Protein AF-A0A7T7I6L5-F1 (afdb_monomer_lite)

Foldseek 3Di:
DDPVVLVVLVVQLVVLVVQLVVLVVVCVPPVDPVSVVSNVVSVVSNVVSVVVSVVVVVVVVVVVVVVVVVVVVVVVCVVCVVVVVVVVVVVVVVVVVVVVVVVVVLVVVVVVLVVLLVVLQVQLVVQVVVVNEVVVVHQFGRYPQSWGWDDDPNDTAIRHRDDSVVLVLLLQLLVCCLVPVVDPSVPDDPDPDHPVSVVSSVVSNVVSVD

Sequence (210 aa):
MTEQEIAEAEAAAEEAEAKLDRAEQYQDTSGSKQAVNEFRAAHVDAHAARDYLRRLRSVWAREQAGQARREAAEAALAKKRGKTVARLTEGRDRAAEAVAVLDRAAAEALAAVAAYTTLVQSTAGELRAAGLRHDDGGVEGGATDGSVYLTDGGVTEVWRPASGPDMLGALVSAAVAAHDQRHPLAKRWRHSGGLAQQAGAEALLKAVAR

Organism: NCBI:txid2797636

Radius of gyration: 44.46 Å; chains: 1; bounding box: 84×38×118 Å

Secondary structure (DSSP, 8-state):
--HHHHHHHHHHHHHHHHHHHHHHHHHHHH--HHHHHHHHHHHHHHHHHHHHHHHHHHHHHHHHHHHHHHHHHHHHHHHHHHHHHHHHHHHHHHHHHHHHHHHHHHHHHHHHHHHHHHHHHHHHHHHHHTT-BGGGT-SSEE-TTS-EEEEETTEEEEE----HHHHHHHHHHHHHHHH-TTSGGGS-------HHHHHHHHHHHHHHT-

pLDDT: mean 81.51, std 12.77, range [43.06,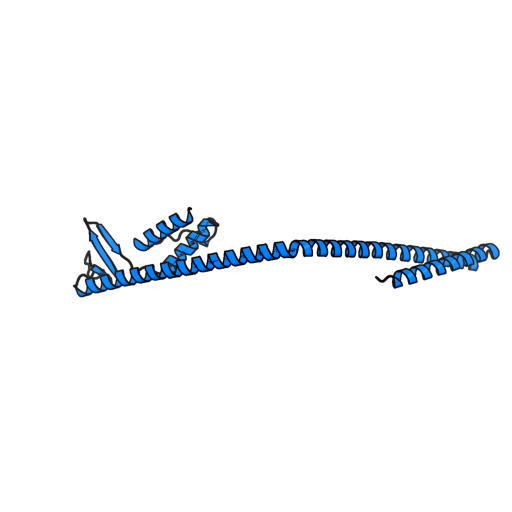 95.0]

Structure (mmCIF, N/CA/C/O backbone):
data_AF-A0A7T7I6L5-F1
#
_entry.id   AF-A0A7T7I6L5-F1
#
loop_
_atom_site.group_PDB
_atom_site.id
_atom_site.type_symbol
_atom_site.label_atom_id
_atom_site.label_alt_id
_atom_site.label_comp_id
_atom_site.label_asym_id
_atom_site.label_entity_id
_atom_site.label_seq_id
_atom_site.pdbx_PDB_ins_code
_atom_site.Cartn_x
_atom_site.Cartn_y
_atom_site.Cartn_z
_atom_site.occupancy
_atom_site.B_iso_or_equiv
_atom_site.auth_seq_id
_atom_site.auth_comp_id
_atom_site.auth_asym_id
_atom_site.auth_atom_id
_atom_site.pdbx_PDB_model_num
ATOM 1 N N . MET A 1 1 ? 16.050 8.225 -33.625 1.00 65.81 1 MET A N 1
ATOM 2 C CA . MET A 1 1 ? 16.778 8.236 -34.905 1.00 65.81 1 MET A CA 1
ATOM 3 C C . MET A 1 1 ? 15.992 7.402 -35.900 1.00 65.81 1 MET A C 1
ATOM 5 O O . MET A 1 1 ? 15.330 6.466 -35.461 1.00 65.81 1 MET A O 1
ATOM 9 N N . THR A 1 2 ? 15.962 7.754 -37.179 1.00 80.50 2 THR A N 1
ATOM 10 C CA . THR A 1 2 ? 15.162 7.037 -38.190 1.00 80.50 2 THR A CA 1
ATOM 11 C C . THR A 1 2 ? 16.059 6.225 -39.124 1.00 80.50 2 THR A C 1
ATOM 13 O O . THR A 1 2 ? 17.226 6.553 -39.322 1.00 80.50 2 THR A O 1
ATOM 16 N N . GLU A 1 3 ? 15.527 5.156 -39.723 1.00 85.12 3 GLU A N 1
ATOM 17 C CA . GLU A 1 3 ? 16.234 4.405 -40.779 1.00 85.12 3 GLU A CA 1
ATOM 18 C C . GLU A 1 3 ? 16.622 5.315 -41.954 1.00 85.12 3 GLU A C 1
ATOM 20 O O . GLU A 1 3 ? 17.662 5.123 -42.580 1.00 85.12 3 GLU A O 1
ATOM 25 N N . GLN A 1 4 ? 15.824 6.359 -42.183 1.00 88.25 4 GLN A N 1
ATOM 26 C CA . GLN A 1 4 ? 16.077 7.391 -43.175 1.00 88.25 4 GLN A CA 1
ATOM 27 C C . GLN A 1 4 ? 17.350 8.205 -42.871 1.00 88.25 4 GLN A C 1
ATOM 29 O O . GLN A 1 4 ? 18.149 8.417 -43.774 1.00 88.25 4 GLN A O 1
ATOM 34 N N . GLU A 1 5 ? 17.603 8.582 -41.612 1.00 88.44 5 GLU A N 1
ATOM 35 C CA . GLU A 1 5 ? 18.828 9.307 -41.216 1.00 88.44 5 GLU A CA 1
ATOM 36 C C . GLU A 1 5 ? 20.102 8.465 -41.427 1.00 88.44 5 GLU A C 1
ATOM 38 O O . GLU A 1 5 ? 21.167 9.001 -41.732 1.00 88.44 5 GLU A O 1
ATOM 43 N N . ILE A 1 6 ? 20.010 7.137 -41.282 1.00 90.12 6 ILE A N 1
ATOM 44 C CA . ILE A 1 6 ? 21.132 6.226 -41.556 1.00 90.12 6 ILE A CA 1
ATOM 45 C C . ILE A 1 6 ? 21.345 6.092 -43.062 1.00 90.12 6 ILE A C 1
ATOM 47 O O . ILE A 1 6 ? 22.484 6.188 -43.505 1.00 90.12 6 ILE A O 1
ATOM 51 N N . ALA A 1 7 ? 20.275 5.926 -43.842 1.00 90.88 7 ALA A N 1
ATOM 52 C CA . ALA A 1 7 ? 20.356 5.831 -45.298 1.00 90.88 7 ALA A CA 1
ATOM 53 C C . ALA A 1 7 ? 20.930 7.112 -45.934 1.00 90.88 7 ALA A C 1
ATOM 55 O O . ALA A 1 7 ? 21.771 7.043 -46.828 1.00 90.88 7 ALA A O 1
ATOM 56 N N . GLU A 1 8 ? 20.537 8.286 -45.435 1.00 91.81 8 GLU A N 1
ATOM 57 C CA . GLU A 1 8 ? 21.093 9.574 -45.868 1.00 91.81 8 GLU A CA 1
ATOM 58 C C . GLU A 1 8 ? 22.586 9.698 -45.508 1.00 91.81 8 GLU A C 1
ATOM 60 O O . GLU A 1 8 ? 23.386 10.163 -46.321 1.00 91.81 8 GLU A O 1
ATOM 65 N N . ALA A 1 9 ? 22.997 9.224 -44.326 1.00 90.81 9 ALA A N 1
ATOM 66 C CA . ALA A 1 9 ? 24.405 9.197 -43.925 1.00 90.81 9 ALA A CA 1
ATOM 67 C C . ALA A 1 9 ? 25.245 8.163 -44.702 1.00 90.81 9 ALA A C 1
ATOM 69 O O . ALA A 1 9 ? 26.437 8.387 -44.909 1.00 90.81 9 ALA A O 1
ATOM 70 N N . GLU A 1 10 ? 24.646 7.049 -45.132 1.00 93.50 10 GLU A N 1
ATOM 71 C CA . GLU A 1 10 ? 25.272 6.061 -46.023 1.00 93.50 10 GLU A CA 1
ATOM 72 C C . GLU A 1 10 ? 25.552 6.671 -47.393 1.00 93.50 10 GLU A C 1
ATOM 74 O O . GLU A 1 10 ? 26.699 6.655 -47.836 1.00 93.50 10 GLU A O 1
ATOM 79 N N . ALA A 1 11 ? 24.550 7.312 -47.999 1.00 93.94 11 ALA A N 1
ATOM 80 C CA . ALA A 1 11 ? 24.713 8.002 -49.275 1.00 93.94 11 ALA A CA 1
ATOM 81 C C . ALA A 1 11 ? 25.780 9.112 -49.203 1.00 93.94 11 ALA A C 1
ATOM 83 O O . ALA A 1 11 ? 26.611 9.237 -50.101 1.00 93.94 11 ALA A O 1
ATOM 84 N N . ALA A 1 12 ? 25.813 9.885 -48.112 1.00 91.69 12 ALA A N 1
ATOM 85 C CA . ALA A 1 12 ? 26.820 10.927 -47.910 1.00 91.69 12 ALA A CA 1
ATOM 86 C C . ALA A 1 12 ? 28.244 10.362 -47.732 1.00 91.69 12 ALA A C 1
ATOM 88 O O . ALA A 1 12 ? 29.212 10.962 -48.205 1.00 91.69 12 ALA A O 1
ATOM 89 N N . ALA A 1 13 ? 28.392 9.213 -47.063 1.00 93.06 13 ALA A N 1
ATOM 90 C CA . ALA A 1 13 ? 29.676 8.523 -46.953 1.00 93.06 13 ALA A CA 1
ATOM 91 C C . ALA A 1 13 ? 30.149 7.985 -48.311 1.00 93.06 13 ALA A C 1
ATOM 93 O O . ALA A 1 13 ? 31.310 8.190 -48.663 1.00 93.06 13 ALA A O 1
ATOM 94 N N . GLU A 1 14 ? 29.256 7.384 -49.099 1.00 94.12 14 GLU A N 1
ATOM 95 C CA . GLU A 1 14 ? 29.561 6.915 -50.458 1.00 94.12 14 GLU A CA 1
ATOM 96 C C . GLU A 1 14 ? 29.971 8.069 -51.388 1.00 94.12 14 GLU A C 1
ATOM 98 O O . GLU A 1 14 ? 30.951 7.959 -52.127 1.00 94.12 14 GLU A O 1
ATOM 103 N N . GLU A 1 15 ? 29.284 9.213 -51.317 1.00 94.38 15 GLU A N 1
ATOM 104 C CA . GLU A 1 15 ? 29.632 10.400 -52.105 1.00 94.38 15 GLU A CA 1
ATOM 105 C C . GLU A 1 15 ? 31.006 10.975 -51.714 1.00 94.38 15 GLU A C 1
ATOM 107 O O . GLU A 1 15 ? 31.801 11.351 -52.585 1.00 94.38 15 GLU A O 1
ATOM 112 N N . ALA A 1 16 ? 31.314 11.020 -50.413 1.00 92.31 16 ALA A N 1
ATOM 113 C CA . ALA A 1 16 ? 32.601 11.493 -49.911 1.00 92.31 16 ALA A CA 1
ATOM 114 C C . ALA A 1 16 ? 33.759 10.562 -50.312 1.00 92.31 16 ALA A C 1
ATOM 116 O O . ALA A 1 16 ? 34.832 11.047 -50.675 1.00 92.31 16 ALA A O 1
ATOM 117 N N . GLU A 1 17 ? 33.537 9.245 -50.319 1.00 93.12 17 GLU A N 1
ATOM 118 C CA . GLU A 1 17 ? 34.498 8.262 -50.835 1.00 93.12 17 GLU A CA 1
ATOM 119 C C . GLU A 1 17 ? 34.733 8.438 -52.338 1.00 93.12 17 GLU A C 1
ATOM 121 O O . GLU A 1 17 ? 35.872 8.593 -52.770 1.00 93.12 17 GLU A O 1
ATOM 126 N N . ALA A 1 18 ? 33.669 8.572 -53.133 1.00 94.06 18 ALA A N 1
ATOM 127 C CA . ALA A 1 18 ? 33.795 8.828 -54.568 1.00 94.06 18 ALA A CA 1
ATOM 128 C C . ALA A 1 18 ? 34.494 10.169 -54.885 1.00 94.06 18 ALA A C 1
ATOM 130 O O . ALA A 1 18 ? 35.058 10.362 -55.967 1.00 94.06 18 ALA A O 1
ATOM 131 N N . LYS A 1 19 ? 34.430 11.153 -53.979 1.00 93.06 19 LYS A N 1
ATOM 132 C CA . LYS A 1 19 ? 35.179 12.416 -54.083 1.00 93.06 19 LYS A CA 1
ATOM 133 C C . LYS A 1 19 ? 36.656 12.229 -53.722 1.00 93.06 19 LYS A C 1
ATOM 135 O O . LYS A 1 19 ? 37.499 12.828 -54.389 1.00 93.06 19 LYS A O 1
ATOM 140 N N . LEU A 1 20 ? 36.964 11.405 -52.720 1.00 94.19 20 LEU A N 1
ATOM 141 C CA . LEU A 1 20 ? 38.334 11.033 -52.366 1.00 94.19 20 LEU A CA 1
ATOM 142 C C . LEU A 1 20 ? 39.028 10.311 -53.525 1.00 94.19 20 LEU A C 1
ATOM 144 O O . LEU A 1 20 ? 40.099 10.754 -53.929 1.00 94.19 20 LEU A O 1
ATOM 148 N N . ASP A 1 21 ? 38.381 9.310 -54.123 1.00 94.44 21 ASP A N 1
ATOM 149 C CA . ASP A 1 21 ? 38.937 8.552 -55.253 1.00 94.44 21 ASP A CA 1
ATOM 150 C C . ASP A 1 21 ? 39.271 9.466 -56.446 1.00 94.44 21 ASP A C 1
ATOM 152 O O . ASP A 1 21 ? 40.321 9.351 -57.081 1.00 94.44 21 ASP A O 1
ATOM 156 N N . ARG A 1 22 ? 38.395 10.440 -56.738 1.00 94.31 22 ARG A N 1
ATOM 157 C CA . ARG A 1 22 ? 38.634 11.449 -57.786 1.00 94.31 22 ARG A CA 1
ATOM 158 C C . ARG A 1 22 ? 39.787 12.391 -57.437 1.00 94.31 22 ARG A C 1
ATOM 160 O O . ARG A 1 22 ? 40.563 12.755 -58.319 1.00 94.31 22 ARG A O 1
ATOM 167 N N . ALA A 1 23 ? 39.897 12.803 -56.175 1.00 91.62 23 ALA A N 1
ATOM 168 C CA . ALA A 1 23 ? 40.964 13.688 -55.721 1.00 91.62 23 ALA A CA 1
ATOM 169 C C . ALA A 1 23 ? 42.332 12.981 -55.694 1.00 91.62 23 ALA A C 1
ATOM 171 O O . ALA A 1 23 ? 43.339 13.609 -56.015 1.00 91.62 23 ALA A O 1
ATOM 172 N N . GLU A 1 24 ? 42.366 11.683 -55.379 1.00 93.00 24 GLU A N 1
ATOM 173 C CA . GLU A 1 24 ? 43.566 10.838 -55.444 1.00 93.00 24 GLU A CA 1
ATOM 174 C C . GLU A 1 24 ? 44.088 10.747 -56.883 1.00 93.00 24 GLU A C 1
ATOM 176 O O . GLU A 1 24 ? 45.231 11.112 -57.157 1.00 93.00 24 GLU A O 1
ATOM 181 N N . GLN A 1 25 ? 43.208 10.420 -57.836 1.00 92.94 25 GLN A N 1
ATOM 182 C CA . GLN A 1 25 ? 43.548 10.397 -59.265 1.00 92.94 25 GLN A CA 1
ATOM 183 C C . GLN A 1 25 ? 44.056 11.757 -59.773 1.00 92.94 25 GLN A C 1
ATOM 185 O O . GLN A 1 25 ? 44.978 11.827 -60.592 1.00 92.94 25 GLN A O 1
ATOM 190 N N . TYR A 1 26 ? 43.471 12.861 -59.300 1.00 91.00 26 TYR A N 1
ATOM 191 C CA . TYR A 1 26 ? 43.910 14.202 -59.685 1.00 91.00 26 TYR A CA 1
ATOM 192 C C . TYR A 1 26 ? 45.273 14.566 -59.083 1.00 91.00 26 TYR A C 1
ATOM 194 O O . TYR A 1 26 ? 46.110 15.164 -59.764 1.00 91.00 26 TYR A O 1
ATOM 202 N N . GLN A 1 27 ? 45.534 14.175 -57.834 1.00 92.38 27 GLN A N 1
ATOM 203 C CA . GLN A 1 27 ? 46.846 14.342 -57.215 1.00 92.38 27 GLN A CA 1
ATOM 204 C C . GLN A 1 27 ? 47.925 13.569 -57.979 1.00 92.38 27 GLN A C 1
ATOM 206 O O . GLN A 1 27 ? 48.964 14.157 -58.295 1.00 92.38 27 GLN A O 1
ATOM 211 N N . ASP A 1 28 ? 47.665 12.304 -58.306 1.00 89.94 28 ASP A N 1
ATOM 212 C CA . ASP A 1 28 ? 48.617 11.422 -58.987 1.00 89.94 28 ASP A CA 1
ATOM 213 C C . ASP A 1 28 ? 48.964 11.902 -60.402 1.00 89.94 28 ASP A C 1
ATOM 215 O O . ASP A 1 28 ? 50.090 11.727 -60.869 1.00 89.94 28 ASP A O 1
ATOM 219 N N . THR A 1 29 ? 48.015 12.551 -61.083 1.00 91.00 29 THR A N 1
ATOM 220 C CA . THR A 1 29 ? 48.201 13.054 -62.453 1.00 91.00 29 THR A CA 1
ATOM 221 C C . THR A 1 29 ? 48.758 14.479 -62.519 1.00 91.00 29 THR A C 1
ATOM 223 O O . THR A 1 29 ? 49.565 14.775 -63.400 1.00 91.00 29 THR A O 1
ATOM 226 N N . SER A 1 30 ? 48.348 15.380 -61.618 1.00 88.19 30 SER A N 1
ATOM 227 C CA . SER A 1 30 ? 48.731 16.802 -61.656 1.00 88.19 30 SER A CA 1
ATOM 228 C C . SER A 1 30 ? 49.984 17.124 -60.837 1.00 88.19 30 SER A C 1
ATOM 230 O O . SER A 1 30 ? 50.745 18.018 -61.213 1.00 88.19 30 SER A O 1
ATOM 232 N N . GLY A 1 31 ? 50.179 16.476 -59.680 1.00 78.94 31 GLY A N 1
ATOM 233 C CA . GLY A 1 31 ? 51.265 16.783 -58.736 1.00 78.94 31 GLY A CA 1
ATOM 234 C C . GLY A 1 31 ? 51.276 18.222 -58.186 1.00 78.94 31 GLY A C 1
ATOM 235 O O . GLY A 1 31 ? 52.239 18.635 -57.536 1.00 78.94 31 GLY A O 1
ATOM 236 N N . SER A 1 32 ? 50.236 19.021 -58.451 1.00 90.81 32 SER A N 1
ATOM 237 C CA . SER A 1 32 ? 50.183 20.433 -58.072 1.00 90.81 32 SER A CA 1
ATOM 238 C C . SER A 1 32 ? 49.862 20.624 -56.585 1.00 90.81 32 SER A C 1
ATOM 240 O O . SER A 1 32 ? 49.199 19.803 -55.950 1.00 90.81 32 SER A O 1
ATOM 242 N N . LYS A 1 33 ? 50.275 21.767 -56.015 1.00 90.69 33 LYS A N 1
ATOM 243 C CA . LYS A 1 33 ? 49.907 22.141 -54.633 1.00 90.69 33 LYS A CA 1
ATOM 244 C C . LYS A 1 33 ? 48.390 22.174 -54.423 1.00 90.69 33 LYS A C 1
ATOM 246 O O . LYS A 1 33 ? 47.926 21.880 -53.327 1.00 90.69 33 LYS A O 1
ATOM 251 N N . GLN A 1 34 ? 47.635 22.536 -55.460 1.00 90.88 34 GLN A N 1
ATOM 252 C CA . GLN A 1 34 ? 46.179 22.539 -55.419 1.00 90.88 34 GLN A CA 1
ATOM 253 C C . GLN A 1 34 ? 45.624 21.111 -55.327 1.00 90.88 34 GLN A C 1
ATOM 255 O O . GLN A 1 34 ? 44.828 20.847 -54.432 1.00 90.88 34 GLN A O 1
ATOM 260 N N . ALA A 1 35 ? 46.109 20.184 -56.158 1.00 88.50 35 ALA A N 1
ATOM 261 C CA . ALA A 1 35 ? 45.662 18.791 -56.135 1.00 88.50 35 ALA A CA 1
ATOM 262 C C . ALA A 1 35 ? 45.956 18.099 -54.787 1.00 88.50 35 ALA A C 1
ATOM 264 O O . ALA A 1 35 ? 45.098 17.415 -54.238 1.00 88.50 35 ALA A O 1
ATOM 265 N N . VAL A 1 36 ? 47.120 18.367 -54.179 1.00 90.94 36 VAL A N 1
ATOM 266 C CA . VAL A 1 36 ? 47.455 17.868 -52.827 1.00 90.94 36 VAL A CA 1
ATOM 267 C C . VAL A 1 36 ? 46.511 18.425 -51.753 1.00 90.94 36 VAL A C 1
ATOM 269 O O . VAL A 1 36 ? 46.149 17.718 -50.811 1.00 90.94 36 VAL A O 1
ATOM 272 N N . ASN A 1 37 ? 46.111 19.696 -51.857 1.00 91.75 37 ASN A N 1
ATOM 273 C CA . ASN A 1 37 ? 45.174 20.298 -50.907 1.00 91.75 37 ASN A CA 1
ATOM 274 C C . ASN A 1 37 ? 43.755 19.732 -51.069 1.00 91.75 37 ASN A C 1
ATOM 276 O O . ASN A 1 37 ? 43.091 19.479 -50.064 1.00 91.75 37 ASN A O 1
ATOM 280 N N . GLU A 1 38 ? 43.312 19.499 -52.305 1.00 91.69 38 GLU A N 1
ATOM 281 C CA . GLU A 1 38 ? 42.012 18.888 -52.606 1.00 91.69 38 GLU A CA 1
ATOM 282 C C . GLU A 1 38 ? 41.937 17.436 -52.113 1.00 91.69 38 GLU A C 1
ATOM 284 O O . GLU A 1 38 ? 40.957 17.072 -51.463 1.00 91.69 38 GLU A O 1
ATOM 289 N N . PHE A 1 39 ? 42.995 16.641 -52.307 1.00 93.25 39 PHE A N 1
ATOM 290 C CA . PHE A 1 39 ? 43.086 15.289 -51.748 1.00 93.25 39 PHE A CA 1
ATOM 291 C C . PHE A 1 39 ? 43.026 15.287 -50.220 1.00 93.25 39 PHE A C 1
ATOM 293 O O . PHE A 1 39 ? 42.251 14.539 -49.630 1.00 93.25 39 PHE A O 1
ATOM 300 N N . ARG A 1 40 ? 43.788 16.165 -49.550 1.00 94.25 40 ARG A N 1
ATOM 301 C CA . ARG A 1 40 ? 43.755 16.268 -48.080 1.00 94.25 40 ARG A CA 1
ATOM 302 C C . ARG A 1 40 ? 42.364 16.613 -47.556 1.00 94.25 40 ARG A C 1
ATOM 304 O O . ARG A 1 40 ? 41.939 16.024 -46.566 1.00 94.25 40 ARG A O 1
ATOM 311 N N . ALA A 1 41 ? 41.668 17.544 -48.207 1.00 92.69 41 ALA A N 1
ATOM 312 C CA . ALA A 1 41 ? 40.305 17.910 -47.837 1.00 92.69 41 ALA A CA 1
ATOM 313 C C . ALA A 1 41 ? 39.335 16.734 -48.042 1.00 92.69 41 ALA A C 1
ATOM 315 O O . ALA A 1 41 ? 38.635 16.359 -47.106 1.00 92.69 41 ALA A O 1
ATOM 316 N N . ALA A 1 42 ? 39.364 16.090 -49.214 1.00 92.75 42 ALA A N 1
ATOM 317 C CA . ALA A 1 42 ? 38.509 14.941 -49.509 1.00 92.75 42 ALA A CA 1
ATOM 318 C C . ALA A 1 42 ? 38.777 13.750 -48.572 1.00 92.75 42 ALA A C 1
ATOM 320 O O . ALA A 1 42 ? 37.847 13.057 -48.167 1.00 92.75 42 ALA A O 1
ATOM 321 N N . HIS A 1 43 ? 40.031 13.546 -48.167 1.00 93.69 43 HIS A N 1
ATOM 322 C CA . HIS A 1 43 ? 40.404 12.496 -47.225 1.00 93.69 43 HIS A CA 1
ATOM 323 C C . HIS A 1 43 ? 39.818 12.764 -45.832 1.00 93.69 43 HIS A C 1
ATOM 325 O O . HIS A 1 43 ? 39.259 11.862 -45.212 1.00 93.69 43 HIS A O 1
ATOM 331 N N . VAL A 1 44 ? 39.899 14.006 -45.339 1.00 95.00 44 VAL A N 1
ATOM 332 C CA . VAL A 1 44 ? 39.268 14.396 -44.065 1.00 95.00 44 VAL A CA 1
ATOM 333 C C . VAL A 1 44 ? 37.745 14.245 -44.136 1.00 95.00 44 VAL A C 1
ATOM 335 O O . VAL A 1 44 ? 37.164 13.667 -43.216 1.00 95.00 44 VAL A O 1
ATOM 338 N N . ASP A 1 45 ? 37.119 14.692 -45.227 1.00 92.12 45 ASP A N 1
ATOM 339 C CA . ASP A 1 45 ? 35.668 14.595 -45.439 1.00 92.12 45 ASP A CA 1
ATOM 340 C C . ASP A 1 45 ? 35.191 13.127 -45.434 1.00 92.12 45 ASP A C 1
ATOM 342 O O . ASP A 1 45 ? 34.237 12.786 -44.732 1.00 92.12 45 ASP A O 1
ATOM 346 N N . ALA A 1 46 ? 35.886 12.235 -46.150 1.00 93.12 46 ALA A N 1
ATOM 347 C CA . ALA A 1 46 ? 35.540 10.813 -46.226 1.00 93.12 46 ALA A CA 1
ATOM 348 C C . ALA A 1 46 ? 35.666 10.100 -44.868 1.00 93.12 46 ALA A C 1
ATOM 350 O O . ALA A 1 46 ? 34.778 9.338 -44.477 1.00 93.12 46 ALA A O 1
ATOM 351 N N . HIS A 1 47 ? 36.731 10.372 -44.102 1.00 93.94 47 HIS A N 1
ATOM 352 C CA . HIS A 1 47 ? 36.870 9.819 -42.746 1.00 93.94 47 HIS A CA 1
ATOM 353 C C . HIS A 1 47 ? 35.790 10.344 -41.801 1.00 93.94 47 HIS A C 1
ATOM 355 O O . HIS A 1 47 ? 35.212 9.562 -41.045 1.00 93.94 47 HIS A O 1
ATOM 361 N N . ALA A 1 48 ? 35.470 11.639 -41.869 1.00 91.88 48 ALA A N 1
ATOM 362 C CA . ALA A 1 48 ? 34.415 12.230 -41.054 1.00 91.88 48 ALA A CA 1
ATOM 363 C C . ALA A 1 48 ? 33.039 11.611 -41.360 1.00 91.88 48 ALA A C 1
ATOM 365 O O . ALA A 1 48 ? 32.298 11.286 -40.428 1.00 91.88 48 ALA A O 1
ATOM 366 N N . ALA A 1 49 ? 32.718 11.388 -42.639 1.00 91.50 49 ALA A N 1
ATOM 367 C CA . ALA A 1 49 ? 31.466 10.762 -43.058 1.00 91.50 49 ALA A CA 1
ATOM 368 C C . ALA A 1 49 ? 31.368 9.292 -42.602 1.00 91.50 49 ALA A C 1
ATOM 370 O O . ALA A 1 49 ? 30.357 8.890 -42.020 1.00 91.50 49 ALA A O 1
ATOM 371 N N . ARG A 1 50 ? 32.448 8.509 -42.752 1.00 92.38 50 ARG A N 1
ATOM 372 C CA . ARG A 1 50 ? 32.534 7.122 -42.250 1.00 92.38 50 ARG A CA 1
ATOM 373 C C . ARG A 1 50 ? 32.349 7.037 -40.735 1.00 92.38 50 ARG A C 1
ATOM 375 O O . ARG A 1 50 ? 31.590 6.197 -40.242 1.00 92.38 50 ARG A O 1
ATOM 382 N N . ASP A 1 51 ? 33.018 7.908 -39.983 1.00 94.06 51 ASP A N 1
ATOM 383 C CA . ASP A 1 51 ? 32.911 7.942 -38.523 1.00 94.06 51 ASP A CA 1
ATOM 384 C C . ASP A 1 51 ? 31.511 8.351 -38.062 1.00 94.06 51 ASP A C 1
ATOM 386 O O . ASP A 1 51 ? 30.985 7.786 -37.095 1.00 94.06 51 ASP A O 1
ATOM 390 N N . TYR A 1 52 ? 30.887 9.305 -38.753 1.00 90.81 52 TYR A N 1
ATOM 391 C CA . TYR A 1 52 ? 29.516 9.718 -38.483 1.00 90.81 52 TYR A CA 1
ATOM 392 C C . TYR A 1 52 ? 28.529 8.566 -38.709 1.00 90.81 52 TYR A C 1
ATOM 394 O O . TYR A 1 52 ? 27.773 8.222 -37.795 1.00 90.81 52 TYR A O 1
ATOM 402 N N . LEU A 1 53 ? 28.618 7.880 -39.852 1.00 92.50 53 LEU A N 1
ATOM 403 C CA . LEU A 1 53 ? 27.805 6.701 -40.149 1.00 92.50 53 LEU A CA 1
ATOM 404 C C . LEU A 1 53 ? 28.004 5.586 -39.109 1.00 92.50 53 LEU A C 1
ATOM 406 O O . LEU A 1 53 ? 27.037 5.005 -38.605 1.00 92.50 53 LEU A O 1
ATOM 410 N N . ARG A 1 54 ? 29.256 5.305 -38.721 1.00 94.25 54 ARG A N 1
ATOM 411 C CA . ARG A 1 54 ? 29.566 4.309 -37.684 1.00 94.25 54 ARG A CA 1
ATOM 412 C C . ARG A 1 54 ? 28.918 4.671 -36.348 1.00 94.25 54 ARG A C 1
ATOM 414 O O . ARG A 1 54 ? 28.378 3.794 -35.667 1.00 94.25 54 ARG A O 1
ATOM 421 N N . ARG A 1 55 ? 28.955 5.951 -35.962 1.00 94.38 55 ARG A N 1
ATOM 422 C CA . ARG A 1 55 ? 28.299 6.438 -34.740 1.00 94.38 55 ARG A CA 1
ATOM 423 C C . ARG A 1 55 ? 26.788 6.257 -34.824 1.00 94.38 55 ARG A C 1
ATOM 425 O O . ARG A 1 55 ? 26.235 5.676 -33.890 1.00 94.38 55 ARG A O 1
ATOM 432 N N . LEU A 1 56 ? 26.147 6.654 -35.922 1.00 92.94 56 LEU A N 1
ATOM 433 C CA . LEU A 1 56 ? 24.702 6.486 -36.112 1.00 92.94 56 LEU A CA 1
ATOM 434 C C . LEU A 1 56 ? 24.286 5.015 -36.019 1.00 92.94 56 LEU A C 1
ATOM 436 O O . LEU A 1 56 ? 23.456 4.667 -35.181 1.00 92.94 56 LEU A O 1
ATOM 440 N N . ARG A 1 57 ? 24.951 4.114 -36.750 1.00 92.50 57 ARG A N 1
ATOM 441 C CA . ARG A 1 57 ? 24.681 2.666 -36.666 1.00 92.50 57 ARG A CA 1
ATOM 442 C C . ARG A 1 57 ? 24.842 2.125 -35.238 1.00 92.50 57 ARG A C 1
ATOM 444 O O . ARG A 1 57 ? 24.029 1.324 -34.781 1.00 92.50 57 ARG A O 1
ATOM 451 N N . SER A 1 58 ? 25.844 2.599 -34.491 1.00 92.06 58 SER A N 1
ATOM 452 C CA . SER A 1 58 ? 26.054 2.191 -33.091 1.00 92.06 58 SER A CA 1
ATOM 453 C C . SER A 1 58 ? 24.971 2.699 -32.131 1.00 92.06 58 SER A C 1
ATOM 455 O O . SER A 1 58 ? 24.650 2.038 -31.140 1.00 92.06 58 SER A O 1
ATOM 457 N N . VAL A 1 59 ? 24.417 3.888 -32.380 1.00 92.12 59 VAL A N 1
ATOM 458 C CA . VAL A 1 59 ? 23.285 4.423 -31.615 1.00 92.12 59 VAL A CA 1
ATOM 459 C C . VAL A 1 59 ? 22.033 3.620 -31.963 1.00 92.12 59 VAL A C 1
ATOM 461 O O . VAL A 1 59 ? 21.305 3.222 -31.059 1.00 92.12 59 VAL A O 1
ATOM 464 N N . TRP A 1 60 ? 21.847 3.269 -33.236 1.00 92.06 60 TRP A N 1
ATOM 465 C CA . TRP A 1 60 ? 20.644 2.600 -33.725 1.00 92.06 60 TRP A CA 1
ATOM 466 C C . TRP A 1 60 ? 20.544 1.194 -33.173 1.00 92.06 60 TRP A C 1
ATOM 468 O O . TRP A 1 60 ? 19.524 0.810 -32.615 1.00 92.06 60 TRP A O 1
ATOM 478 N N . ALA A 1 61 ? 21.654 0.458 -33.217 1.00 91.62 61 ALA A N 1
ATOM 479 C CA . ALA A 1 61 ? 21.744 -0.866 -32.625 1.00 91.62 61 ALA A CA 1
ATOM 480 C C . ALA A 1 61 ? 21.422 -0.848 -31.119 1.00 91.62 61 ALA A C 1
ATOM 482 O O . ALA A 1 61 ? 20.787 -1.771 -30.609 1.00 91.62 61 ALA A O 1
ATOM 483 N N . ARG A 1 62 ? 21.821 0.209 -30.393 1.00 91.12 62 ARG A N 1
ATOM 484 C CA . ARG A 1 62 ? 21.482 0.372 -28.970 1.00 91.12 62 ARG A CA 1
ATOM 485 C C . ARG A 1 62 ? 20.006 0.695 -28.759 1.00 91.12 62 ARG A C 1
ATOM 487 O O . ARG A 1 62 ? 19.413 0.144 -27.835 1.00 91.12 62 ARG A O 1
ATOM 494 N N . GLU A 1 63 ? 19.423 1.555 -29.591 1.00 90.75 63 GLU A N 1
ATOM 495 C CA . GLU A 1 63 ? 17.991 1.875 -29.549 1.00 90.75 63 GLU A CA 1
ATOM 496 C C . GLU A 1 63 ? 17.144 0.632 -29.842 1.00 90.75 63 GLU A C 1
ATOM 498 O O . GLU A 1 63 ? 16.273 0.300 -29.040 1.00 90.75 63 GLU A O 1
ATOM 503 N N . GLN A 1 64 ? 17.478 -0.119 -30.893 1.00 92.12 64 GLN A N 1
ATOM 504 C CA . GLN A 1 64 ? 16.819 -1.371 -31.274 1.00 92.12 64 GLN A CA 1
ATOM 505 C C . GLN A 1 64 ? 16.930 -2.441 -30.182 1.00 92.12 64 GLN A C 1
ATOM 507 O O . GLN A 1 64 ? 15.931 -3.023 -29.760 1.00 92.12 64 GLN A O 1
ATOM 512 N N . ALA A 1 65 ? 18.128 -2.649 -29.624 1.00 90.31 65 ALA A N 1
ATOM 513 C CA . ALA A 1 65 ? 18.304 -3.560 -28.494 1.00 90.31 65 ALA A CA 1
ATOM 514 C C . ALA A 1 65 ? 17.522 -3.100 -27.248 1.00 90.31 65 ALA A C 1
ATOM 516 O O . ALA A 1 65 ? 17.026 -3.926 -26.480 1.00 90.31 65 ALA A O 1
ATOM 517 N N . GLY A 1 66 ? 17.408 -1.787 -27.030 1.00 90.69 66 GLY A N 1
ATOM 518 C CA . GLY A 1 66 ? 16.602 -1.200 -25.963 1.00 90.69 66 GLY A CA 1
ATOM 519 C C . GLY A 1 66 ? 15.102 -1.424 -26.161 1.00 90.69 66 GLY A C 1
ATOM 520 O O . GLY A 1 66 ? 14.426 -1.821 -25.212 1.00 90.69 66 GLY A O 1
ATOM 521 N N . GLN A 1 67 ? 14.595 -1.217 -27.376 1.00 92.38 67 GLN A N 1
ATOM 522 C CA . GLN A 1 67 ? 13.200 -1.464 -27.748 1.00 92.38 67 GLN A CA 1
ATOM 523 C C . GLN A 1 67 ? 12.845 -2.944 -27.598 1.00 92.38 67 GLN A C 1
ATOM 525 O O . GLN A 1 67 ? 11.932 -3.262 -26.841 1.00 92.38 67 GLN A O 1
ATOM 530 N N . ALA A 1 68 ? 13.648 -3.851 -28.159 1.00 92.38 68 ALA A N 1
ATOM 531 C CA . ALA A 1 68 ? 13.433 -5.293 -28.026 1.00 92.38 68 ALA A CA 1
ATOM 532 C C . ALA A 1 68 ? 13.409 -5.754 -26.554 1.00 92.38 68 ALA A C 1
ATOM 534 O O . ALA A 1 68 ? 12.599 -6.595 -26.161 1.00 92.38 68 ALA A O 1
ATOM 535 N N . ARG A 1 69 ? 14.266 -5.179 -25.694 1.00 90.69 69 ARG A N 1
ATOM 536 C CA . ARG A 1 69 ? 14.234 -5.450 -24.244 1.00 90.69 69 ARG A CA 1
ATOM 537 C C . ARG A 1 69 ? 12.952 -4.945 -23.583 1.00 90.69 69 ARG A C 1
ATOM 539 O O . ARG A 1 69 ? 12.434 -5.634 -22.705 1.00 90.69 69 ARG A O 1
ATOM 546 N N . ARG A 1 70 ? 12.456 -3.763 -23.965 1.00 89.88 70 ARG A N 1
ATOM 547 C CA . ARG A 1 70 ? 11.195 -3.210 -23.440 1.00 89.88 70 ARG A CA 1
ATOM 548 C C . ARG A 1 70 ? 10.009 -4.063 -23.863 1.00 89.88 70 ARG A C 1
ATOM 550 O O . ARG A 1 70 ? 9.259 -4.484 -22.995 1.00 89.88 70 ARG A O 1
ATOM 557 N N . GLU A 1 71 ? 9.908 -4.411 -25.139 1.00 91.12 71 GLU A N 1
ATOM 558 C CA . GLU A 1 71 ? 8.852 -5.287 -25.658 1.00 91.12 71 GLU A CA 1
ATOM 559 C C . GLU A 1 71 ? 8.862 -6.659 -24.969 1.00 91.12 71 GLU A C 1
ATOM 561 O O . GLU A 1 71 ? 7.822 -7.155 -24.532 1.00 91.12 71 GLU A O 1
ATOM 566 N N . ALA A 1 72 ? 10.045 -7.254 -24.774 1.00 88.62 72 ALA A N 1
ATOM 567 C CA . ALA A 1 72 ? 10.177 -8.511 -24.041 1.00 88.62 72 ALA A CA 1
ATOM 568 C C . ALA A 1 72 ? 9.747 -8.377 -22.567 1.00 88.62 72 ALA A C 1
ATOM 570 O O . ALA A 1 72 ? 9.081 -9.268 -22.027 1.00 88.62 72 ALA A O 1
ATOM 571 N N . ALA A 1 73 ? 10.101 -7.268 -21.910 1.00 84.56 73 ALA A N 1
ATOM 572 C CA . ALA A 1 73 ? 9.694 -6.983 -20.537 1.00 84.56 73 ALA A CA 1
ATOM 573 C C . ALA A 1 73 ? 8.179 -6.752 -20.423 1.00 84.56 73 ALA A C 1
ATOM 575 O O . ALA A 1 73 ? 7.552 -7.291 -19.511 1.00 84.56 73 ALA A O 1
ATOM 576 N N . GLU A 1 74 ? 7.579 -6.017 -21.359 1.00 85.44 74 GLU A N 1
ATOM 577 C CA . GLU A 1 74 ? 6.137 -5.779 -21.436 1.00 85.44 74 GLU A CA 1
ATOM 578 C C . GLU A 1 74 ? 5.367 -7.076 -21.685 1.00 85.44 74 GLU A C 1
ATOM 580 O O . GLU A 1 74 ? 4.407 -7.362 -20.969 1.00 85.44 74 GLU A O 1
ATOM 585 N N . ALA A 1 75 ? 5.828 -7.928 -22.604 1.00 85.56 75 ALA A N 1
ATOM 586 C CA . ALA A 1 75 ? 5.235 -9.241 -22.844 1.00 85.56 75 ALA A CA 1
ATOM 587 C C . ALA A 1 75 ? 5.339 -10.160 -21.611 1.00 85.56 75 ALA A C 1
ATOM 589 O O . ALA A 1 75 ? 4.391 -10.876 -21.267 1.00 85.56 75 ALA A O 1
ATOM 590 N N . ALA A 1 76 ? 6.473 -10.134 -20.903 1.00 81.62 76 ALA A N 1
ATOM 591 C CA . ALA A 1 76 ? 6.655 -10.883 -19.661 1.00 81.62 76 ALA A CA 1
ATOM 592 C C . ALA A 1 76 ? 5.759 -10.355 -18.526 1.00 81.62 76 ALA A C 1
ATOM 594 O O . ALA A 1 76 ? 5.194 -11.147 -17.763 1.00 81.62 76 ALA A O 1
ATOM 595 N N . LEU A 1 77 ? 5.596 -9.032 -18.426 1.00 77.94 77 LEU A N 1
ATOM 596 C CA . LEU A 1 77 ? 4.689 -8.380 -17.483 1.00 77.94 77 LEU A CA 1
ATOM 597 C C . LEU A 1 77 ? 3.232 -8.692 -17.806 1.00 77.94 77 LEU A C 1
ATOM 599 O O . LEU A 1 77 ? 2.503 -9.068 -16.894 1.00 77.94 77 LEU A O 1
ATOM 603 N N . ALA A 1 78 ? 2.812 -8.625 -19.070 1.00 81.25 78 ALA A N 1
ATOM 604 C CA . ALA A 1 78 ? 1.453 -8.944 -19.500 1.00 81.25 78 ALA A CA 1
ATOM 605 C C . ALA A 1 78 ? 1.042 -10.362 -19.069 1.00 81.25 78 ALA A C 1
ATOM 607 O O . ALA A 1 78 ? -0.024 -10.544 -18.478 1.00 81.25 78 ALA A O 1
ATOM 608 N N . LYS A 1 79 ? 1.936 -11.350 -19.232 1.00 77.31 79 LYS A N 1
ATOM 609 C CA . LYS A 1 79 ? 1.721 -12.735 -18.767 1.00 77.31 79 LYS A CA 1
ATOM 610 C C . LYS A 1 79 ? 1.568 -12.851 -17.245 1.00 77.31 79 LYS A C 1
ATOM 612 O O . LYS A 1 79 ? 0.851 -13.724 -16.760 1.00 77.31 79 LYS A O 1
ATOM 617 N N . LYS A 1 80 ? 2.245 -11.995 -16.474 1.00 80.25 80 LYS A N 1
ATOM 618 C CA . LYS A 1 80 ? 2.204 -12.002 -14.999 1.00 80.25 80 LYS A CA 1
ATOM 619 C C . LYS A 1 80 ? 1.107 -11.102 -14.423 1.00 80.25 80 LYS A C 1
ATOM 621 O O . LYS A 1 80 ? 0.675 -11.332 -13.295 1.00 80.25 80 LYS A O 1
ATOM 626 N N . ARG A 1 81 ? 0.623 -10.121 -15.191 1.00 81.94 81 ARG A N 1
ATOM 627 C CA . ARG A 1 81 ? -0.290 -9.062 -14.742 1.00 81.94 81 ARG A CA 1
ATOM 628 C C . ARG A 1 81 ? -1.596 -9.619 -14.200 1.00 81.94 81 ARG A C 1
ATOM 630 O O . ARG A 1 81 ? -2.001 -9.201 -13.127 1.00 81.94 81 ARG A O 1
ATOM 637 N N . GLY A 1 82 ? -2.194 -10.607 -14.868 1.00 79.44 82 GLY A N 1
ATOM 638 C CA . GLY A 1 82 ? -3.430 -11.236 -14.389 1.00 79.44 82 GLY A CA 1
ATOM 639 C C . GLY A 1 82 ? -3.278 -11.849 -12.993 1.00 79.44 82 GLY A C 1
ATOM 640 O O . GLY A 1 82 ? -4.077 -11.570 -12.106 1.00 79.44 82 GLY A O 1
ATOM 641 N N . LYS A 1 83 ? -2.196 -12.606 -12.760 1.00 83.81 83 LYS A N 1
ATOM 642 C CA . LYS A 1 83 ? -1.914 -13.219 -11.450 1.00 83.81 83 LYS A CA 1
ATOM 643 C C . LYS A 1 83 ? -1.574 -12.177 -10.384 1.00 83.81 83 LYS A C 1
ATOM 645 O O . LYS A 1 83 ? -2.033 -12.299 -9.256 1.00 83.81 83 LYS A O 1
ATOM 650 N N . THR A 1 84 ? -0.779 -11.162 -10.721 1.00 84.69 84 THR A N 1
ATOM 651 C CA . THR A 1 84 ? -0.426 -10.095 -9.773 1.00 84.69 84 THR A CA 1
ATOM 652 C C . THR A 1 84 ? -1.645 -9.261 -9.389 1.00 84.69 84 THR A C 1
ATOM 654 O O . THR A 1 84 ? -1.853 -9.026 -8.205 1.00 84.69 84 THR A O 1
ATOM 657 N N . VAL A 1 85 ? -2.475 -8.862 -10.359 1.00 83.75 85 VAL A N 1
ATOM 658 C CA . VAL A 1 85 ? -3.719 -8.123 -10.100 1.00 83.75 85 VAL A CA 1
ATOM 659 C C . VAL A 1 85 ? -4.659 -8.961 -9.242 1.00 83.75 85 VAL A C 1
ATOM 661 O O . VAL A 1 85 ? -5.112 -8.464 -8.223 1.00 83.75 85 VAL A O 1
ATOM 664 N N . ALA A 1 86 ? -4.863 -10.243 -9.566 1.00 85.12 86 ALA A N 1
ATOM 665 C CA . ALA A 1 86 ? -5.695 -11.130 -8.753 1.00 85.12 86 ALA A CA 1
ATOM 666 C C . ALA A 1 86 ? -5.204 -11.227 -7.296 1.00 85.12 86 ALA A C 1
ATOM 668 O O . ALA A 1 86 ? -6.005 -11.089 -6.378 1.00 85.12 86 ALA A O 1
ATOM 669 N N . ARG A 1 87 ? -3.890 -11.379 -7.069 1.00 86.88 87 ARG A N 1
ATOM 670 C CA . ARG A 1 87 ? -3.309 -11.423 -5.711 1.00 86.88 87 ARG A CA 1
ATOM 671 C C . ARG A 1 87 ? -3.458 -10.101 -4.958 1.00 86.88 87 ARG A C 1
ATOM 673 O O . ARG A 1 87 ? -3.685 -10.115 -3.754 1.00 86.88 87 ARG A O 1
ATOM 680 N N . LEU A 1 88 ? -3.307 -8.969 -5.645 1.00 84.88 88 LEU A N 1
ATOM 681 C CA . LEU A 1 88 ? -3.504 -7.646 -5.046 1.00 84.88 88 LEU A CA 1
ATOM 682 C C . LEU A 1 88 ? -4.973 -7.405 -4.695 1.00 84.88 88 LEU A C 1
ATOM 684 O O . LEU A 1 88 ? -5.258 -6.891 -3.619 1.00 84.88 88 LEU A O 1
ATOM 688 N N . THR A 1 89 ? -5.895 -7.804 -5.572 1.00 86.31 89 THR A N 1
ATOM 689 C CA . THR A 1 89 ? -7.336 -7.735 -5.322 1.00 86.31 89 THR A CA 1
ATOM 690 C C . THR A 1 89 ? -7.728 -8.614 -4.140 1.00 86.31 89 THR A C 1
ATOM 692 O O . THR A 1 89 ? -8.342 -8.113 -3.210 1.00 86.31 89 THR A O 1
ATOM 695 N N . GLU A 1 90 ? -7.277 -9.868 -4.100 1.00 89.81 90 GLU A N 1
ATOM 696 C CA . GLU A 1 90 ? -7.521 -10.769 -2.969 1.00 89.81 90 GLU A CA 1
ATOM 697 C C . GLU A 1 90 ? -6.952 -10.212 -1.654 1.00 89.81 90 GLU A C 1
ATOM 699 O O . GLU A 1 90 ? -7.619 -10.237 -0.623 1.00 89.81 90 GLU A O 1
ATOM 704 N N . GLY A 1 91 ? -5.732 -9.665 -1.680 1.00 84.56 91 GLY A N 1
ATOM 705 C CA . GLY A 1 91 ? -5.131 -9.020 -0.511 1.00 84.56 91 GLY A CA 1
ATOM 706 C C . GLY A 1 91 ? -5.924 -7.800 -0.032 1.00 84.56 91 GLY A C 1
ATOM 707 O O . GLY A 1 91 ? -6.135 -7.645 1.169 1.00 84.56 91 GLY A O 1
ATOM 708 N N . ARG A 1 92 ? -6.396 -6.960 -0.961 1.00 87.44 92 ARG A N 1
ATOM 709 C CA . ARG A 1 92 ? -7.259 -5.807 -0.664 1.00 87.44 92 ARG A CA 1
ATOM 710 C C . ARG A 1 92 ? -8.584 -6.249 -0.049 1.00 87.44 92 ARG A C 1
ATOM 712 O O . ARG A 1 92 ? -9.001 -5.664 0.943 1.00 87.44 92 ARG A O 1
ATOM 719 N N . ASP A 1 93 ? -9.228 -7.256 -0.626 1.00 85.94 93 ASP A N 1
ATOM 720 C CA . ASP A 1 93 ? -10.549 -7.705 -0.190 1.00 85.94 93 ASP A CA 1
ATOM 721 C C . ASP A 1 93 ? -10.464 -8.344 1.209 1.00 85.94 93 ASP A C 1
ATOM 723 O O . ASP A 1 93 ? -11.236 -7.979 2.091 1.00 85.94 93 ASP A O 1
ATOM 727 N N . ARG A 1 94 ? -9.429 -9.156 1.482 1.00 81.81 94 ARG A N 1
ATOM 728 C CA . ARG A 1 94 ? -9.146 -9.663 2.840 1.00 81.81 94 ARG A CA 1
ATOM 729 C C . ARG A 1 94 ? -8.872 -8.549 3.850 1.00 81.81 94 ARG A C 1
ATOM 731 O O . ARG A 1 94 ? -9.302 -8.638 4.997 1.00 81.81 94 ARG A O 1
ATOM 738 N N . ALA A 1 95 ? -8.145 -7.504 3.450 1.00 71.44 95 ALA A N 1
ATOM 739 C CA . ALA A 1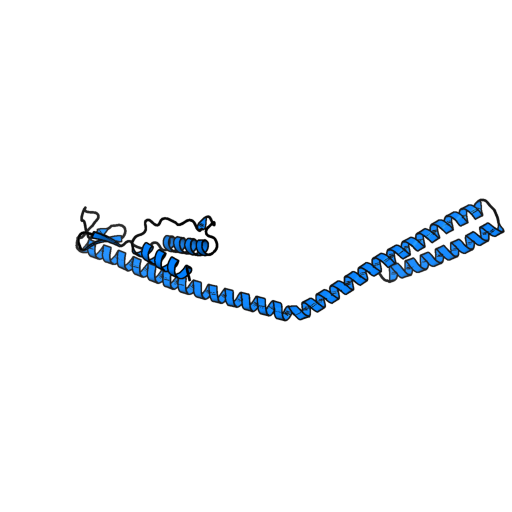 95 ? -7.904 -6.355 4.320 1.00 71.44 95 ALA A CA 1
ATOM 740 C C . ALA A 1 95 ? -9.211 -5.605 4.628 1.00 71.44 95 ALA A C 1
ATOM 742 O O . ALA A 1 95 ? -9.446 -5.235 5.776 1.00 71.44 95 ALA A O 1
ATOM 743 N N . ALA A 1 96 ? -10.081 -5.429 3.630 1.00 72.00 96 ALA A N 1
ATOM 744 C CA . ALA A 1 96 ? -11.389 -4.806 3.811 1.00 72.00 96 ALA A CA 1
ATOM 745 C C . ALA A 1 96 ? -12.299 -5.630 4.740 1.00 72.00 96 ALA A C 1
ATOM 747 O O . ALA A 1 96 ? -12.939 -5.064 5.623 1.00 72.00 96 ALA A O 1
ATOM 748 N N . GLU A 1 97 ? -12.313 -6.957 4.597 1.00 77.94 97 GLU A N 1
ATOM 749 C CA . GLU A 1 97 ? -13.043 -7.857 5.500 1.00 77.94 97 GLU A CA 1
ATOM 750 C C . GLU A 1 97 ? -12.537 -7.756 6.944 1.00 77.94 97 GLU A C 1
ATOM 752 O O . GLU A 1 97 ? -13.339 -7.641 7.871 1.00 77.94 97 GLU A O 1
ATOM 757 N N . ALA A 1 98 ? -11.216 -7.736 7.149 1.00 68.88 98 ALA A N 1
ATOM 758 C CA . ALA A 1 98 ? -10.628 -7.590 8.479 1.00 68.88 98 ALA A CA 1
ATOM 759 C C . ALA A 1 98 ? -11.010 -6.254 9.141 1.00 68.88 98 ALA A C 1
ATOM 761 O O . ALA A 1 98 ? -11.340 -6.230 10.327 1.00 68.88 98 ALA A O 1
ATOM 762 N N . VAL A 1 99 ? -11.023 -5.156 8.375 1.00 68.00 99 VAL A N 1
ATOM 763 C CA . VAL A 1 99 ? -11.485 -3.844 8.858 1.00 68.00 99 VAL A CA 1
ATOM 764 C C . VAL A 1 99 ? -12.968 -3.891 9.226 1.00 68.00 99 VAL A C 1
ATOM 766 O O . VAL A 1 99 ? -13.335 -3.445 10.307 1.00 68.00 99 VAL A O 1
ATOM 769 N N . ALA A 1 100 ? -13.817 -4.500 8.395 1.00 71.00 100 ALA A N 1
ATOM 770 C CA . ALA A 1 100 ? -15.246 -4.612 8.688 1.00 71.00 100 ALA A CA 1
ATOM 771 C C . ALA A 1 100 ? -15.535 -5.436 9.961 1.00 71.00 100 ALA A C 1
ATOM 773 O O . ALA A 1 100 ? -16.453 -5.115 10.719 1.00 71.00 100 ALA A O 1
ATOM 774 N N . VAL A 1 101 ? -14.751 -6.491 10.218 1.00 72.38 101 VAL A N 1
ATOM 775 C CA . VAL A 1 101 ? -14.824 -7.264 11.471 1.00 72.38 101 VAL A CA 1
ATOM 776 C C . VAL A 1 101 ? -14.405 -6.408 12.666 1.00 72.38 101 VAL A C 1
ATOM 778 O O . VAL A 1 101 ? -15.083 -6.431 13.695 1.00 72.38 101 VAL A O 1
ATOM 781 N N . LEU A 1 102 ? -13.327 -5.631 12.529 1.00 71.69 102 LEU A N 1
ATOM 782 C CA . LEU A 1 102 ? -12.851 -4.728 13.576 1.00 71.69 102 LEU A CA 1
ATOM 783 C C . LEU A 1 102 ? -13.888 -3.647 13.908 1.00 71.69 102 LEU A C 1
ATOM 785 O O . LEU A 1 102 ? -14.163 -3.425 15.083 1.00 71.69 102 LEU A O 1
ATOM 789 N N . ASP A 1 103 ? -14.507 -3.030 12.901 1.00 69.62 103 ASP A N 1
ATOM 790 C CA . ASP A 1 103 ? -15.543 -2.010 13.097 1.00 69.62 103 ASP A CA 1
ATOM 791 C C . ASP A 1 103 ? -16.743 -2.565 13.872 1.00 69.62 103 ASP A C 1
ATOM 793 O O . ASP A 1 103 ? -17.248 -1.922 14.795 1.00 69.62 103 ASP A O 1
ATOM 797 N N . ARG A 1 104 ? -17.177 -3.791 13.550 1.00 73.25 104 ARG A N 1
ATOM 798 C CA . ARG A 1 104 ? -18.263 -4.453 14.285 1.00 73.25 104 ARG A CA 1
ATOM 799 C C . ARG A 1 104 ? -17.871 -4.738 15.733 1.00 73.25 104 ARG A C 1
ATOM 801 O O . ARG A 1 104 ? -18.634 -4.409 16.637 1.00 73.25 104 ARG A O 1
ATOM 808 N N . ALA A 1 105 ? -16.683 -5.295 15.957 1.00 72.94 105 ALA A N 1
ATOM 809 C CA . ALA A 1 105 ? -16.187 -5.571 17.303 1.00 72.94 105 ALA A CA 1
ATOM 810 C C . ALA A 1 105 ? -16.026 -4.282 18.131 1.00 72.94 105 ALA A C 1
ATOM 812 O O . ALA A 1 105 ? -16.350 -4.258 19.318 1.00 72.94 105 ALA A O 1
ATOM 813 N N . ALA A 1 106 ? -15.579 -3.189 17.507 1.00 70.50 106 ALA A N 1
ATOM 814 C CA . ALA A 1 106 ? -15.480 -1.882 18.145 1.00 70.50 106 ALA A CA 1
ATOM 815 C C . ALA A 1 106 ? -16.863 -1.334 18.528 1.00 70.50 106 ALA A C 1
ATOM 817 O O . ALA A 1 106 ? -17.034 -0.833 19.639 1.00 70.50 106 ALA A O 1
ATOM 818 N N . ALA A 1 107 ? -17.862 -1.468 17.650 1.00 73.06 107 ALA A N 1
ATOM 819 C CA . ALA A 1 107 ? -19.235 -1.065 17.944 1.00 73.06 107 ALA A CA 1
ATOM 820 C C . ALA A 1 107 ? -19.836 -1.867 19.113 1.00 73.06 107 ALA A C 1
ATOM 822 O O . ALA A 1 107 ? -20.432 -1.280 20.017 1.00 73.06 107 ALA A O 1
ATOM 823 N N . GLU A 1 108 ? -19.636 -3.188 19.137 1.00 76.12 108 GLU A N 1
ATOM 824 C CA . GLU A 1 108 ? -20.074 -4.060 20.236 1.00 76.12 108 GLU A CA 1
ATOM 825 C C . GLU A 1 108 ? -19.394 -3.691 21.563 1.00 76.12 108 GLU A C 1
ATOM 827 O O . GLU A 1 108 ? -20.060 -3.575 22.595 1.00 76.12 108 GLU A O 1
ATOM 832 N N . ALA A 1 109 ? -18.084 -3.431 21.538 1.00 73.75 109 ALA A N 1
ATOM 833 C CA . ALA A 1 109 ? -17.342 -2.995 22.715 1.00 73.75 109 ALA A CA 1
ATOM 834 C C . ALA A 1 109 ? -17.853 -1.645 23.242 1.00 73.75 109 ALA A C 1
ATOM 836 O O . ALA A 1 109 ? -18.107 -1.509 24.438 1.00 73.75 109 ALA A O 1
ATOM 837 N N . LEU A 1 110 ? -18.064 -0.657 22.365 1.00 76.19 110 LEU A N 1
ATOM 838 C CA . LEU A 1 110 ? -18.606 0.649 22.753 1.00 76.19 110 LEU A CA 1
ATOM 839 C C . LEU A 1 110 ? -20.020 0.536 23.337 1.00 76.19 110 LEU A C 1
ATOM 841 O O . LEU A 1 110 ? -20.325 1.219 24.315 1.00 76.19 110 LEU A O 1
ATOM 845 N N . ALA A 1 111 ? -20.860 -0.347 22.794 1.00 80.88 111 ALA A N 1
ATOM 846 C CA . ALA A 1 111 ? -22.192 -0.606 23.331 1.00 80.88 111 ALA A CA 1
ATOM 847 C C . ALA A 1 111 ? -22.136 -1.217 24.742 1.00 80.88 111 ALA A C 1
ATOM 849 O O . ALA A 1 111 ? -22.861 -0.770 25.632 1.00 80.88 111 ALA A O 1
ATOM 850 N N . ALA A 1 112 ? -21.244 -2.184 24.979 1.00 81.44 112 ALA A N 1
ATOM 851 C CA . ALA A 1 112 ? -21.048 -2.779 26.301 1.00 81.44 112 ALA A CA 1
ATOM 852 C C . ALA A 1 112 ? -20.537 -1.753 27.330 1.00 81.44 112 ALA A C 1
ATOM 854 O O . ALA A 1 112 ? -21.016 -1.712 28.463 1.00 81.44 112 ALA A O 1
ATOM 855 N N . VAL A 1 113 ? -19.609 -0.883 26.920 1.00 81.06 113 VAL A N 1
ATOM 856 C CA . VAL A 1 113 ? -19.088 0.214 27.749 1.00 81.06 113 VAL A CA 1
ATOM 857 C C . VAL A 1 113 ? -20.187 1.210 28.102 1.00 81.06 113 VAL A C 1
ATOM 859 O O . VAL A 1 113 ? -20.312 1.593 29.264 1.00 81.06 113 VAL A O 1
ATOM 862 N N . ALA A 1 114 ? -21.012 1.599 27.127 1.00 81.50 114 ALA A N 1
ATOM 863 C CA . ALA A 1 114 ? -22.144 2.487 27.361 1.00 81.50 114 ALA A CA 1
ATOM 864 C C . ALA A 1 114 ? -23.156 1.864 28.335 1.00 81.50 114 ALA A C 1
ATOM 866 O O . ALA A 1 114 ? -23.561 2.527 29.287 1.00 81.50 114 ALA A O 1
ATOM 867 N N . ALA A 1 115 ? -23.501 0.584 28.153 1.00 86.56 115 ALA A N 1
ATOM 868 C CA . ALA A 1 115 ? -24.415 -0.135 29.039 1.00 86.56 115 ALA A CA 1
ATOM 869 C C . ALA A 1 115 ? -23.891 -0.206 30.483 1.00 86.56 115 ALA A C 1
ATOM 871 O O . ALA A 1 115 ? -24.637 0.068 31.422 1.00 86.56 115 ALA A O 1
ATOM 872 N N . TYR A 1 116 ? -22.601 -0.508 30.663 1.00 86.75 116 TYR A N 1
ATOM 873 C CA . TYR A 1 116 ? -21.953 -0.482 31.975 1.00 86.75 116 TYR A CA 1
ATOM 874 C C . TYR A 1 116 ? -21.991 0.919 32.601 1.00 86.75 116 TYR A C 1
ATOM 876 O O . TYR A 1 116 ? -22.382 1.066 33.756 1.00 86.75 116 TYR A O 1
ATOM 884 N N . THR A 1 117 ? -21.647 1.961 31.841 1.00 87.44 117 THR A N 1
ATOM 885 C CA . THR A 1 117 ? -21.701 3.346 32.325 1.00 87.44 117 THR A CA 1
ATOM 886 C C . THR A 1 117 ? -23.111 3.737 32.765 1.00 87.44 117 THR A C 1
ATOM 888 O O . THR A 1 117 ? -23.268 4.288 33.853 1.00 87.44 117 THR A O 1
ATOM 891 N N . THR A 1 118 ? -24.136 3.403 31.976 1.00 91.06 118 THR A N 1
ATOM 892 C CA . THR A 1 118 ? -25.537 3.639 32.347 1.00 91.06 118 THR A CA 1
ATOM 893 C C . THR A 1 118 ? -25.907 2.909 33.634 1.00 91.06 118 THR A C 1
ATOM 895 O O . THR A 1 118 ? -26.516 3.524 34.502 1.00 91.06 118 THR A O 1
ATOM 898 N N . LEU A 1 119 ? -25.504 1.644 33.786 1.00 93.00 119 LEU A N 1
ATOM 899 C CA . LEU A 1 119 ? -25.777 0.853 34.987 1.00 93.00 119 LEU A CA 1
ATOM 900 C C . LEU A 1 119 ? -25.139 1.464 36.241 1.00 93.00 119 LEU A C 1
ATOM 902 O O . LEU A 1 119 ? -25.796 1.590 37.272 1.00 93.00 119 LEU A O 1
ATOM 906 N N . VAL A 1 120 ? -23.865 1.856 36.170 1.00 91.75 120 VAL A N 1
ATOM 907 C CA . VAL A 1 120 ? -23.166 2.450 37.320 1.00 91.75 120 VAL A CA 1
ATOM 908 C C . VAL A 1 120 ? -23.804 3.786 37.699 1.00 91.75 120 VAL A C 1
ATOM 910 O O . VAL A 1 120 ? -24.100 4.013 38.870 1.00 91.75 120 VAL A O 1
ATOM 913 N N . GLN A 1 121 ? -24.104 4.636 36.715 1.00 92.06 121 GLN A N 1
ATOM 914 C CA . GLN A 1 121 ? -24.735 5.933 36.957 1.00 92.06 121 GLN A CA 1
ATOM 915 C C . GLN A 1 121 ? -26.167 5.805 37.491 1.00 92.06 121 GLN A C 1
ATOM 917 O O . GLN A 1 121 ? -26.543 6.557 38.392 1.00 92.06 121 GLN A O 1
ATOM 922 N N . SER A 1 122 ? -26.964 4.862 36.974 1.00 94.62 122 SER A N 1
ATOM 923 C CA . SER A 1 122 ? -28.322 4.625 37.478 1.00 94.62 122 SER A CA 1
ATOM 924 C C . SER A 1 122 ? -28.282 4.123 38.917 1.00 94.62 122 SER A C 1
ATOM 926 O O . SER A 1 122 ? -28.982 4.666 39.767 1.00 94.62 122 SER A O 1
ATOM 928 N N . THR A 1 123 ? -27.384 3.180 39.214 1.00 94.44 123 THR A N 1
ATOM 929 C CA . THR A 1 123 ? -27.174 2.650 40.568 1.00 94.44 123 THR A CA 1
ATOM 930 C C . THR A 1 123 ? -26.723 3.754 41.531 1.00 94.44 123 THR A C 1
ATOM 932 O O . THR A 1 123 ? -27.255 3.871 42.634 1.00 94.44 123 THR A O 1
ATOM 935 N N . ALA A 1 124 ? -25.799 4.630 41.117 1.00 93.19 124 ALA A N 1
ATOM 936 C CA . ALA A 1 124 ? -25.400 5.789 41.917 1.00 93.19 124 ALA A CA 1
ATOM 937 C C . ALA A 1 124 ? -26.588 6.729 42.189 1.00 93.19 124 ALA A C 1
ATOM 939 O O . ALA A 1 124 ? -26.755 7.210 43.311 1.00 93.19 124 ALA A O 1
ATOM 940 N N . GLY A 1 125 ? -27.436 6.971 41.185 1.00 92.38 125 GLY A N 1
ATOM 941 C CA . GLY A 1 125 ? -28.662 7.757 41.325 1.00 92.38 125 GLY A CA 1
ATOM 942 C C . GLY A 1 125 ? -29.655 7.148 42.319 1.00 92.38 125 GLY A C 1
ATOM 943 O O . GLY A 1 125 ? -30.174 7.863 43.176 1.00 92.38 125 GLY A O 1
ATOM 944 N N . GLU A 1 126 ? -29.874 5.834 42.248 1.00 94.69 126 GLU A N 1
ATOM 945 C CA . GLU A 1 126 ? -30.742 5.082 43.163 1.00 94.69 126 GLU A CA 1
ATOM 946 C C . GLU A 1 126 ? -30.240 5.150 44.611 1.00 94.69 126 GLU A C 1
ATOM 948 O O . GLU A 1 126 ? -31.008 5.488 45.514 1.00 94.69 126 GLU A O 1
ATOM 953 N N . LEU A 1 127 ? -28.938 4.935 44.836 1.00 93.31 127 LEU A N 1
ATOM 954 C CA . LEU A 1 127 ? -28.322 5.055 46.162 1.00 93.31 127 LEU A CA 1
ATOM 955 C C . LEU A 1 127 ? -28.490 6.469 46.733 1.00 93.31 127 LEU A C 1
ATOM 957 O O . LEU A 1 127 ? -28.914 6.639 47.878 1.00 93.31 127 LEU A O 1
ATOM 961 N N . ARG A 1 128 ? -28.247 7.504 45.919 1.00 93.19 128 ARG A N 1
ATOM 962 C CA . ARG A 1 128 ? -28.430 8.903 46.338 1.00 93.19 128 ARG A CA 1
ATOM 963 C C . ARG A 1 128 ? -29.886 9.245 46.644 1.00 93.19 128 ARG A C 1
ATOM 965 O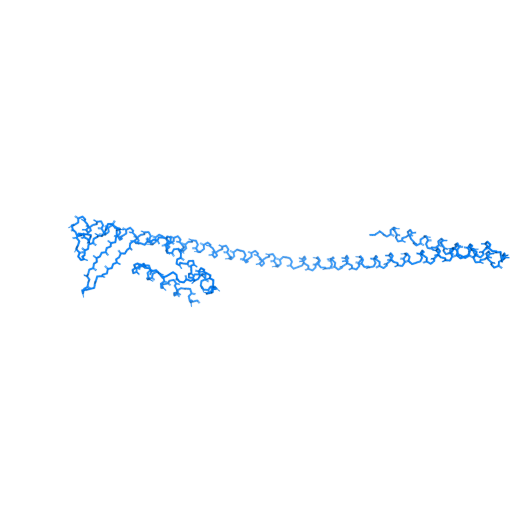 O . ARG A 1 128 ? -30.127 10.052 47.545 1.00 93.19 128 ARG A O 1
ATOM 972 N N . ALA A 1 129 ? -30.835 8.677 45.898 1.00 92.62 129 ALA A N 1
ATOM 973 C CA . ALA A 1 129 ? -32.269 8.846 46.129 1.00 92.62 129 ALA A CA 1
ATOM 974 C C . ALA A 1 129 ? -32.722 8.160 47.429 1.00 92.62 129 ALA A C 1
ATOM 976 O O . ALA A 1 129 ? -33.579 8.693 48.129 1.00 92.62 129 ALA A O 1
ATOM 977 N N . ALA A 1 130 ? -32.086 7.043 47.793 1.00 90.94 130 ALA A N 1
ATOM 978 C CA . ALA A 1 130 ? -32.266 6.366 49.077 1.00 90.94 130 ALA A CA 1
ATOM 979 C C . ALA A 1 130 ? -31.556 7.064 50.259 1.00 90.94 130 ALA A C 1
ATOM 981 O O . ALA A 1 130 ? -31.686 6.623 51.399 1.00 90.94 130 ALA A O 1
ATOM 982 N N . GLY A 1 131 ? -30.815 8.150 50.012 1.00 90.38 131 GLY A N 1
ATOM 983 C CA . GLY A 1 131 ? -30.078 8.901 51.035 1.00 90.38 131 GLY A CA 1
ATOM 984 C C . GLY A 1 131 ? -28.660 8.388 51.314 1.00 90.38 131 GLY A C 1
ATOM 985 O O . GLY A 1 131 ? -27.976 8.952 52.162 1.00 90.38 131 GLY A O 1
ATOM 986 N N . LEU A 1 132 ? -28.190 7.371 50.586 1.00 90.94 132 LEU A N 1
ATOM 987 C CA . LEU A 1 132 ? -26.830 6.8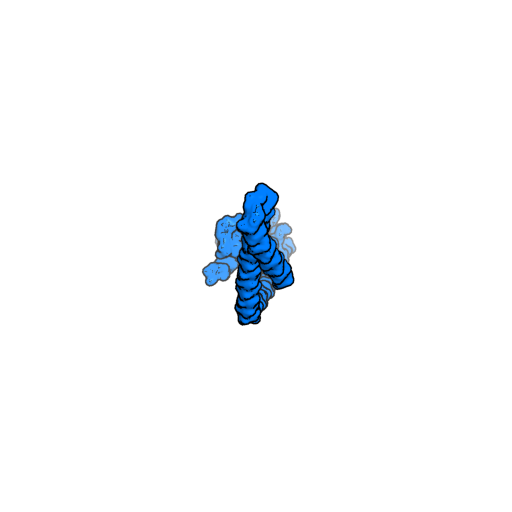37 50.685 1.00 90.94 132 LEU A CA 1
ATOM 988 C C . LEU A 1 132 ? -25.900 7.624 49.756 1.00 90.94 132 LEU A C 1
ATOM 990 O O . LEU A 1 132 ? -25.768 7.331 48.562 1.00 90.94 132 LEU A O 1
ATOM 994 N N . ARG A 1 133 ? -25.288 8.675 50.304 1.00 90.50 133 ARG A N 1
ATOM 995 C CA . ARG A 1 133 ? -24.432 9.615 49.573 1.00 90.50 133 ARG A CA 1
ATOM 996 C C . ARG A 1 133 ? -23.003 9.524 50.084 1.00 90.50 133 ARG A C 1
ATOM 998 O O . ARG A 1 133 ? -22.727 9.889 51.224 1.00 90.50 133 ARG A O 1
ATOM 1005 N N . HIS A 1 134 ? -22.093 9.090 49.216 1.00 88.50 134 HIS A N 1
ATOM 1006 C CA . HIS A 1 134 ? -20.673 9.016 49.564 1.00 88.50 134 HIS A CA 1
ATOM 1007 C C . HIS A 1 134 ? -20.092 10.412 49.854 1.00 88.50 134 HIS A C 1
ATOM 1009 O O . HIS A 1 134 ? -19.341 10.603 50.807 1.00 88.50 134 HIS A O 1
ATOM 1015 N N . ASP A 1 135 ? -20.523 11.416 49.084 1.00 85.81 135 ASP A N 1
ATOM 1016 C CA . ASP A 1 135 ? -20.025 12.795 49.188 1.00 85.81 135 ASP A CA 1
ATOM 1017 C C . ASP A 1 135 ? -20.351 13.479 50.529 1.00 85.81 135 ASP A C 1
ATOM 1019 O O . ASP A 1 135 ? -19.687 14.445 50.899 1.00 85.81 135 ASP A O 1
ATOM 1023 N N . ASP A 1 136 ? -21.325 12.961 51.286 1.00 87.81 136 ASP A N 1
ATOM 1024 C CA . ASP A 1 136 ? -21.705 13.477 52.609 1.00 87.81 136 ASP A CA 1
ATOM 1025 C C . ASP A 1 13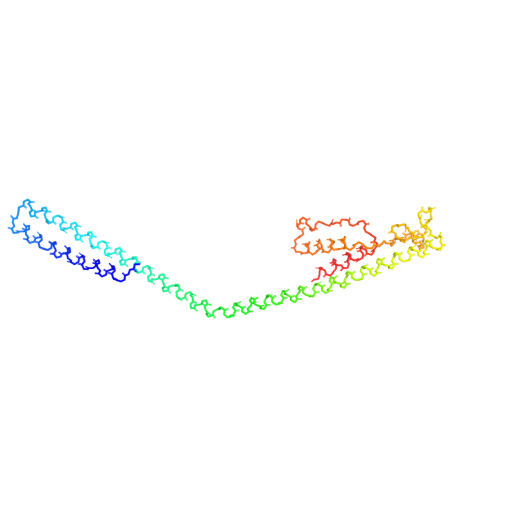6 ? -20.823 12.887 53.739 1.00 87.81 136 ASP A C 1
ATOM 1027 O O . ASP A 1 136 ? -21.134 13.016 54.924 1.00 87.81 136 ASP A O 1
ATOM 1031 N N . GLY A 1 137 ? -19.713 12.226 53.383 1.00 76.00 137 GLY A N 1
ATOM 1032 C CA . GLY A 1 137 ? -18.795 11.561 54.314 1.00 76.00 137 GLY A CA 1
ATOM 1033 C C . GLY A 1 137 ? -19.178 10.115 54.644 1.00 76.00 137 GLY A C 1
ATOM 1034 O O . GLY A 1 137 ? -18.575 9.509 55.531 1.00 76.00 137 GLY A O 1
ATOM 1035 N N . GLY A 1 138 ? -20.171 9.557 53.944 1.00 76.62 138 GLY A N 1
ATOM 1036 C CA . GLY A 1 138 ? -20.562 8.153 54.057 1.00 76.62 138 GLY A CA 1
ATOM 1037 C C . GLY A 1 138 ? -19.531 7.217 53.422 1.00 76.62 138 GLY A C 1
ATOM 1038 O O . GLY A 1 138 ? -18.981 7.510 52.366 1.00 76.62 138 GLY A O 1
ATOM 1039 N N . VAL A 1 139 ? -19.275 6.062 54.044 1.00 80.06 139 VAL A N 1
ATOM 1040 C CA . VAL A 1 139 ? -18.343 5.045 53.504 1.00 80.06 139 VAL A CA 1
ATOM 1041 C C . VAL A 1 139 ? -18.905 4.380 52.241 1.00 80.06 139 VAL A C 1
ATOM 1043 O O . VAL A 1 139 ? -18.149 4.041 51.334 1.00 80.06 139 VAL A O 1
ATOM 1046 N N . GLU A 1 140 ? -20.229 4.267 52.156 1.00 86.94 140 GLU A N 1
ATOM 1047 C CA . GLU A 1 140 ? -20.956 3.678 51.033 1.00 86.94 140 GLU A CA 1
ATOM 1048 C C . GLU A 1 140 ? -21.945 4.676 50.433 1.00 86.94 140 GLU A C 1
ATOM 1050 O O . GLU A 1 140 ? -22.463 5.562 51.120 1.00 86.94 140 GLU A O 1
ATOM 1055 N N . GLY A 1 141 ? -22.240 4.503 49.148 1.00 90.25 141 GLY A N 1
ATOM 1056 C CA . GLY A 1 141 ? -23.263 5.274 48.457 1.00 90.25 141 GLY A CA 1
ATOM 1057 C C . GLY A 1 141 ? -22.869 5.699 47.050 1.00 90.25 141 GLY A C 1
ATOM 1058 O O . GLY A 1 141 ? -21.794 5.383 46.537 1.00 90.25 141 GLY A O 1
ATOM 1059 N N . GLY A 1 142 ? -23.777 6.439 46.420 1.00 92.06 142 GLY A N 1
ATOM 1060 C CA . GLY A 1 142 ? -23.527 7.061 45.125 1.00 92.06 142 GLY A CA 1
ATOM 1061 C C . GLY A 1 142 ? -22.806 8.400 45.284 1.00 92.06 142 GLY A C 1
ATOM 1062 O O . GLY A 1 142 ? -23.202 9.227 46.112 1.00 92.06 142 GLY A O 1
ATOM 1063 N N . ALA A 1 143 ? -21.778 8.627 44.472 1.00 91.50 143 ALA A N 1
ATOM 1064 C CA . ALA A 1 143 ? -21.059 9.894 44.367 1.00 91.50 143 A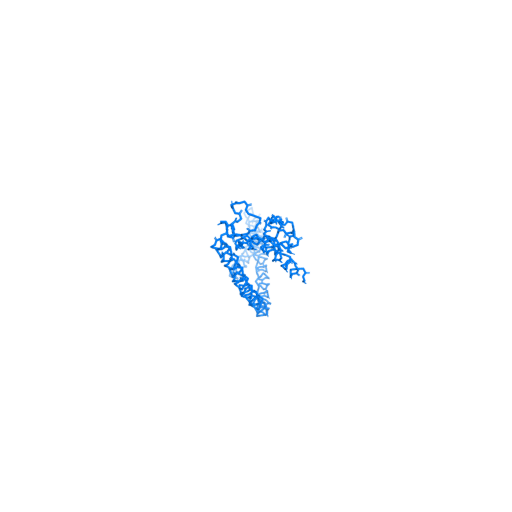LA A CA 1
ATOM 1065 C C . ALA A 1 143 ? -21.625 10.778 43.238 1.00 91.50 143 ALA A C 1
ATOM 1067 O O . ALA A 1 143 ? -22.412 10.336 42.397 1.00 91.50 143 ALA A O 1
ATOM 1068 N N . THR A 1 144 ? -21.286 12.069 43.243 1.00 88.31 144 THR A N 1
ATOM 1069 C CA . THR A 1 144 ? -21.825 13.068 42.291 1.00 88.31 144 THR A CA 1
ATOM 1070 C C . THR A 1 144 ? -21.265 12.905 40.881 1.00 88.31 144 THR A C 1
ATOM 1072 O O . THR A 1 144 ? -21.924 13.268 39.911 1.00 88.31 144 THR A O 1
ATOM 1075 N N . ASP A 1 145 ? -20.086 12.305 40.753 1.00 87.00 145 ASP A N 1
ATOM 1076 C CA . ASP A 1 145 ? -19.488 11.909 39.474 1.00 87.00 145 ASP A CA 1
ATOM 1077 C C . ASP A 1 145 ? -20.152 10.659 38.856 1.00 87.00 145 ASP A C 1
ATOM 1079 O O . ASP A 1 145 ? -19.798 10.246 37.750 1.00 87.00 145 ASP A O 1
ATOM 1083 N N . GLY A 1 146 ? -21.127 10.064 39.554 1.00 87.25 146 GLY A N 1
ATOM 1084 C CA . GLY A 1 146 ? -21.825 8.851 39.146 1.00 87.25 146 GLY A CA 1
ATOM 1085 C C . GLY A 1 146 ? -21.112 7.560 39.543 1.00 87.25 146 GLY A C 1
ATOM 1086 O O . GLY A 1 146 ? -21.549 6.502 39.105 1.00 87.25 146 GLY A O 1
ATOM 1087 N N . SER A 1 147 ? -20.040 7.621 40.340 1.00 91.75 147 SER A N 1
ATOM 1088 C CA . SER A 1 147 ? -19.375 6.440 40.896 1.00 91.75 147 SER A CA 1
ATOM 1089 C C . SER A 1 147 ? -20.180 5.819 42.041 1.00 91.75 147 SER A C 1
ATOM 1091 O O . SER A 1 147 ? -20.933 6.497 42.744 1.00 91.75 147 SER A O 1
ATOM 1093 N N . VAL A 1 148 ? -19.995 4.518 42.253 1.00 93.12 148 VAL A N 1
ATOM 1094 C CA . VAL A 1 148 ? -20.640 3.743 43.317 1.00 93.12 148 VAL A CA 1
ATOM 1095 C C . VAL A 1 148 ? -19.578 3.173 44.252 1.00 93.12 148 VAL A C 1
ATOM 1097 O O . VAL A 1 148 ? -18.630 2.527 43.800 1.00 93.12 148 VAL A O 1
ATOM 1100 N N . TYR A 1 149 ? -19.761 3.408 45.550 1.00 92.19 149 TYR A N 1
ATOM 1101 C CA . TYR A 1 149 ? -18.902 2.923 46.627 1.00 92.19 149 TYR A CA 1
ATOM 1102 C C . TYR A 1 149 ? -19.686 1.913 47.461 1.00 92.19 149 TYR A C 1
ATOM 1104 O O . TYR A 1 149 ? -20.720 2.265 48.032 1.00 92.19 149 TYR A O 1
ATOM 1112 N N . LEU A 1 150 ? -19.210 0.670 47.513 1.00 89.50 150 LEU A N 1
ATOM 1113 C CA . LEU A 1 150 ? -19.825 -0.419 48.278 1.00 89.50 150 LEU A CA 1
ATOM 1114 C C . LEU A 1 150 ? -18.747 -1.135 49.081 1.00 89.50 150 LEU A C 1
ATOM 1116 O O . LEU A 1 150 ? -17.655 -1.362 48.564 1.00 89.50 150 LEU A O 1
ATOM 1120 N N . THR A 1 151 ? -19.035 -1.497 50.325 1.00 85.75 151 THR A N 1
ATOM 1121 C CA . THR A 1 151 ? -18.107 -2.222 51.185 1.00 85.75 151 THR A CA 1
ATOM 1122 C C . THR A 1 151 ? -18.580 -3.658 51.373 1.00 85.75 151 THR A C 1
ATOM 1124 O O . THR A 1 151 ? -19.643 -3.911 51.928 1.00 85.75 151 THR A O 1
ATOM 1127 N N . ASP A 1 152 ? -17.745 -4.616 50.972 1.00 78.75 152 ASP A N 1
ATOM 1128 C CA . ASP A 1 152 ? -17.941 -6.034 51.280 1.00 78.75 152 ASP A CA 1
ATOM 1129 C C . ASP A 1 152 ? -16.753 -6.552 52.099 1.00 78.75 152 ASP A C 1
ATOM 1131 O O . ASP A 1 152 ? -15.590 -6.291 51.786 1.00 78.75 152 ASP A O 1
ATOM 1135 N N . GLY A 1 153 ? -17.030 -7.224 53.219 1.00 74.00 153 GLY A N 1
ATOM 1136 C CA . GLY A 1 153 ? -15.993 -7.792 54.090 1.00 74.00 153 GLY A CA 1
ATOM 1137 C C . GLY A 1 153 ? -14.957 -6.792 54.637 1.00 74.00 153 GLY A C 1
ATOM 1138 O O . GLY A 1 153 ? -13.850 -7.196 54.985 1.00 74.00 153 GLY A O 1
ATOM 1139 N N . GLY A 1 154 ? -15.285 -5.495 54.706 1.00 77.50 154 GLY A N 1
ATOM 1140 C CA . GLY A 1 154 ? -14.363 -4.428 55.126 1.00 77.50 154 GLY A CA 1
ATOM 1141 C C . GLY A 1 154 ? -13.490 -3.849 54.004 1.00 77.50 154 GLY A C 1
ATOM 1142 O O . GLY A 1 154 ? -12.649 -2.992 54.274 1.00 77.50 154 GLY A O 1
ATOM 1143 N N . VAL A 1 155 ? -13.694 -4.278 52.756 1.00 78.62 155 VAL A N 1
ATOM 1144 C CA . VAL A 1 155 ? -13.036 -3.728 51.566 1.00 78.62 155 VAL A CA 1
ATOM 1145 C C . VAL A 1 155 ? -14.039 -2.874 50.800 1.00 78.62 155 VAL A C 1
ATOM 1147 O O . VAL A 1 155 ? -15.082 -3.366 50.383 1.00 78.62 155 VAL A O 1
ATOM 1150 N N . THR A 1 156 ? -13.734 -1.589 50.613 1.00 83.50 156 THR A N 1
ATOM 1151 C CA . THR A 1 156 ? -14.546 -0.709 49.762 1.00 83.50 156 THR A CA 1
ATOM 1152 C C . THR A 1 156 ? -14.163 -0.905 48.302 1.00 83.50 156 THR A C 1
ATOM 1154 O O . THR A 1 156 ? -13.062 -0.544 47.879 1.00 83.50 156 THR A O 1
ATOM 1157 N N . GLU A 1 157 ? -15.089 -1.447 47.524 1.00 86.69 157 GLU A N 1
ATOM 1158 C CA . GLU A 1 157 ? -15.012 -1.493 46.074 1.00 86.69 157 GLU A CA 1
ATOM 1159 C C . GLU A 1 157 ? -15.574 -0.207 45.466 1.00 86.69 157 GLU A C 1
ATOM 1161 O O . GLU A 1 157 ? -16.580 0.345 45.922 1.00 86.69 157 GLU A O 1
ATOM 1166 N N . VAL A 1 158 ? -14.911 0.271 44.410 1.00 88.81 158 VAL A N 1
ATOM 1167 C CA . VAL A 1 158 ? -15.299 1.492 43.700 1.00 88.81 158 VAL A CA 1
ATOM 1168 C C . VAL A 1 158 ? -15.603 1.165 42.247 1.00 88.81 158 VAL A C 1
ATOM 1170 O O . VAL A 1 158 ? -14.712 0.822 41.461 1.00 88.81 158 VAL A O 1
ATOM 1173 N N . TRP A 1 159 ? -16.866 1.339 41.878 1.00 88.62 159 TRP A N 1
ATOM 1174 C CA . TRP A 1 159 ? -17.366 1.164 40.523 1.00 88.62 159 TRP A CA 1
ATOM 1175 C C . TRP A 1 159 ? -17.479 2.531 39.870 1.00 88.62 159 TRP A C 1
ATOM 1177 O O . TRP A 1 159 ? -18.246 3.384 40.311 1.00 88.62 159 TRP A O 1
ATOM 1187 N N . ARG A 1 160 ? -16.684 2.761 38.828 1.00 87.50 160 ARG A N 1
ATOM 1188 C CA . ARG A 1 160 ? -16.634 4.051 38.131 1.00 87.50 160 ARG A CA 1
ATOM 1189 C C . ARG A 1 160 ? -17.274 3.934 36.758 1.00 87.50 160 ARG A C 1
ATOM 1191 O O . ARG A 1 160 ? -17.013 2.922 36.099 1.00 87.50 160 ARG A O 1
ATOM 1198 N N . PRO A 1 161 ? -18.028 4.946 36.297 1.00 85.56 161 PRO A N 1
ATOM 1199 C CA . PRO A 1 161 ? -18.408 5.068 34.898 1.00 85.56 161 PRO A CA 1
ATOM 1200 C C . PRO A 1 161 ? -17.180 4.929 33.994 1.00 85.56 161 PRO A C 1
ATOM 1202 O O . PRO A 1 161 ? -16.108 5.463 34.290 1.00 85.56 161 PRO A O 1
ATOM 1205 N N . ALA A 1 162 ? -17.317 4.198 32.894 1.00 80.50 162 ALA A N 1
ATOM 1206 C CA . ALA A 1 162 ? -16.233 4.049 31.939 1.00 80.50 162 ALA A CA 1
ATOM 1207 C C . ALA A 1 162 ? -16.200 5.239 30.968 1.00 80.50 162 ALA A C 1
ATOM 1209 O O . ALA A 1 162 ? -17.230 5.679 30.453 1.00 80.50 162 ALA A O 1
ATOM 1210 N N . SER A 1 163 ? -14.992 5.726 30.679 1.00 72.88 163 SER A N 1
ATOM 1211 C CA . SER A 1 163 ? -14.734 6.722 29.636 1.00 72.88 163 SER A CA 1
ATOM 1212 C C . SER A 1 163 ? -14.413 6.015 28.318 1.00 72.88 163 SER A C 1
ATOM 1214 O O . SER A 1 163 ? -13.389 5.337 28.195 1.00 72.88 163 SER A O 1
ATOM 1216 N N . GLY A 1 164 ? -15.301 6.164 27.329 1.00 65.38 164 GLY A N 1
ATOM 1217 C CA . GLY A 1 164 ? -15.122 5.615 25.980 1.00 65.38 164 GLY A CA 1
ATOM 1218 C C . GLY A 1 164 ? -13.812 6.057 25.306 1.00 65.38 164 GLY A C 1
ATOM 1219 O O . GLY A 1 164 ? -13.081 5.194 24.820 1.00 65.38 164 GLY A O 1
ATOM 1220 N N . PRO A 1 165 ? -13.457 7.360 25.320 1.00 65.12 165 PRO A N 1
ATOM 1221 C CA . PRO A 1 165 ? -12.179 7.842 24.793 1.00 65.12 165 PRO A CA 1
ATOM 1222 C C . PRO A 1 165 ? -10.954 7.223 25.475 1.00 65.12 165 PRO A C 1
ATOM 1224 O O . PRO A 1 165 ? -10.007 6.848 24.786 1.00 65.12 165 PRO A O 1
ATOM 1227 N N . ASP A 1 166 ? -10.980 7.051 26.801 1.00 70.44 166 ASP A N 1
ATOM 1228 C CA . ASP A 1 166 ? -9.846 6.465 27.528 1.00 70.44 166 ASP A CA 1
ATOM 1229 C C . ASP A 1 166 ? -9.676 4.976 27.207 1.00 70.44 166 ASP A C 1
ATOM 1231 O O . ASP A 1 166 ? -8.551 4.501 27.058 1.00 70.44 166 ASP A O 1
ATOM 1235 N N . MET A 1 167 ? -10.781 4.240 27.040 1.00 69.00 167 MET A N 1
ATOM 1236 C CA . MET A 1 167 ? -10.736 2.842 26.601 1.00 69.00 167 MET A CA 1
ATOM 1237 C C . MET A 1 167 ? -10.237 2.692 25.162 1.00 69.00 167 MET A C 1
ATOM 1239 O O . MET A 1 167 ? -9.434 1.801 24.888 1.00 69.00 167 MET A O 1
ATOM 1243 N N . LEU A 1 168 ? -10.666 3.567 24.246 1.00 68.56 168 LEU A N 1
ATOM 1244 C CA . LEU A 1 168 ? -10.151 3.592 22.874 1.00 68.56 168 LEU A CA 1
ATOM 1245 C C . LEU A 1 168 ? -8.656 3.936 22.841 1.00 68.56 168 LEU A C 1
ATOM 1247 O O . LEU A 1 168 ? -7.899 3.304 22.106 1.00 68.56 168 LEU A O 1
ATOM 1251 N N . GLY A 1 169 ? -8.208 4.876 23.678 1.00 69.50 169 GLY A N 1
ATOM 1252 C CA . GLY A 1 169 ? -6.787 5.176 23.858 1.00 69.50 169 GLY A CA 1
ATOM 1253 C C . GLY A 1 169 ? -5.990 3.952 24.320 1.00 69.50 169 GLY A C 1
ATOM 1254 O O . GLY A 1 169 ? -4.961 3.625 23.727 1.00 69.50 169 GLY A O 1
ATOM 1255 N N . ALA A 1 170 ? -6.504 3.219 25.313 1.00 69.69 170 ALA A N 1
ATOM 1256 C CA . ALA A 1 170 ? -5.899 1.985 25.820 1.00 69.69 170 ALA A CA 1
ATOM 1257 C C . ALA A 1 170 ? -5.761 0.905 24.736 1.00 69.69 170 ALA A C 1
ATOM 1259 O O . ALA A 1 170 ? -4.708 0.280 24.596 1.00 69.69 170 ALA A O 1
ATOM 1260 N N . LEU A 1 171 ? -6.829 0.714 23.956 1.00 70.75 171 LEU A N 1
ATOM 1261 C CA . LEU A 1 171 ? -6.910 -0.219 22.834 1.00 70.75 171 LEU A CA 1
ATOM 1262 C C . LEU A 1 171 ? -5.852 0.077 21.773 1.00 70.75 171 LEU A C 1
ATOM 1264 O O . LEU A 1 171 ? -5.086 -0.811 21.394 1.00 70.75 171 LEU A O 1
ATOM 1268 N N . VAL A 1 172 ? -5.785 1.333 21.325 1.00 70.50 172 VAL A N 1
ATOM 1269 C CA . VAL A 1 172 ? -4.812 1.779 20.321 1.00 70.50 172 VAL A CA 1
ATOM 1270 C C . VAL A 1 172 ? -3.391 1.576 20.838 1.00 70.50 172 VAL A C 1
ATOM 1272 O O . VAL A 1 172 ? -2.559 1.013 20.131 1.00 70.50 172 VAL A O 1
ATOM 1275 N N . SER A 1 173 ? -3.110 1.954 22.086 1.00 70.06 173 SER A N 1
ATOM 1276 C CA . SER A 1 173 ? -1.795 1.737 22.691 1.00 70.06 173 SER A CA 1
ATOM 1277 C C . SER A 1 173 ? -1.414 0.257 22.782 1.00 70.06 173 SER A C 1
ATOM 1279 O O . SER A 1 173 ? -0.268 -0.085 22.490 1.00 70.06 173 SER A O 1
ATOM 1281 N N . ALA A 1 174 ? -2.347 -0.630 23.143 1.00 67.88 174 ALA A N 1
ATOM 1282 C CA . ALA A 1 174 ? -2.101 -2.071 23.212 1.00 67.88 174 ALA A CA 1
ATOM 1283 C C . ALA A 1 174 ? -1.851 -2.686 21.824 1.00 67.88 174 ALA A C 1
ATOM 1285 O O . ALA A 1 174 ? -0.908 -3.461 21.661 1.00 67.88 174 ALA A O 1
ATOM 1286 N N . ALA A 1 175 ? -2.641 -2.300 20.817 1.00 70.62 175 ALA A N 1
ATOM 1287 C CA . ALA A 1 175 ? -2.466 -2.754 19.438 1.00 70.62 175 ALA A CA 1
ATOM 1288 C C . ALA A 1 175 ? -1.125 -2.285 18.853 1.00 70.62 175 ALA A C 1
ATOM 1290 O O . ALA A 1 175 ? -0.383 -3.074 18.268 1.00 70.62 175 ALA A O 1
ATOM 1291 N N . VAL A 1 176 ? -0.765 -1.016 19.071 1.00 71.00 176 VAL A N 1
ATOM 1292 C CA . VAL A 1 176 ? 0.535 -0.481 18.652 1.00 71.00 176 VAL A CA 1
ATOM 1293 C C . VAL A 1 176 ? 1.673 -1.208 19.369 1.00 71.00 176 VAL A C 1
ATOM 1295 O O . VAL A 1 176 ? 2.638 -1.591 18.717 1.00 71.00 176 VAL A O 1
ATOM 1298 N N . ALA A 1 177 ? 1.554 -1.465 20.675 1.00 69.38 177 ALA A N 1
ATOM 1299 C CA . ALA A 1 177 ? 2.572 -2.192 21.432 1.00 69.38 177 ALA A CA 1
ATOM 1300 C C . ALA A 1 177 ? 2.782 -3.635 20.943 1.00 69.38 177 ALA A C 1
ATOM 1302 O O . ALA A 1 177 ? 3.893 -4.150 21.046 1.00 69.38 177 ALA A O 1
ATOM 1303 N N . ALA A 1 178 ? 1.749 -4.286 20.408 1.00 71.12 178 ALA A N 1
ATOM 1304 C CA . ALA A 1 178 ? 1.860 -5.632 19.852 1.00 71.12 178 ALA A CA 1
ATOM 1305 C C . ALA A 1 178 ? 2.667 -5.677 18.547 1.00 71.12 178 ALA A C 1
ATOM 1307 O O . ALA A 1 178 ? 3.370 -6.653 18.293 1.00 71.12 178 ALA A O 1
ATOM 1308 N N . HIS A 1 179 ? 2.602 -4.612 17.745 1.00 72.62 179 HIS A N 1
ATOM 1309 C CA . HIS A 1 179 ? 3.369 -4.490 16.506 1.00 72.62 179 HIS A CA 1
ATOM 1310 C C . HIS A 1 179 ? 4.763 -3.888 16.722 1.00 72.62 179 HIS A C 1
ATOM 1312 O O . HIS A 1 179 ? 5.735 -4.365 16.140 1.00 72.62 179 HIS A O 1
ATOM 1318 N N . ASP A 1 180 ? 4.867 -2.849 17.552 1.00 73.44 180 ASP A N 1
ATOM 1319 C CA . ASP A 1 180 ? 6.116 -2.169 17.886 1.00 73.44 180 ASP A CA 1
ATOM 1320 C C . ASP A 1 180 ? 6.074 -1.592 19.311 1.00 73.44 180 ASP A C 1
ATOM 1322 O O . ASP A 1 180 ? 5.568 -0.497 19.571 1.00 73.44 180 ASP A O 1
ATOM 1326 N N . GLN A 1 181 ? 6.688 -2.312 20.252 1.00 75.12 181 GLN A N 1
ATOM 1327 C CA . GLN A 1 181 ? 6.787 -1.900 21.656 1.00 75.12 181 GLN A CA 1
ATOM 1328 C C . GLN A 1 181 ? 7.589 -0.609 21.878 1.00 75.12 181 GLN A C 1
ATOM 1330 O O . GLN A 1 181 ? 7.470 0.006 22.939 1.00 75.12 181 GLN A O 1
ATOM 1335 N N . ARG A 1 182 ? 8.437 -0.196 20.926 1.00 79.69 182 ARG A N 1
ATOM 1336 C CA . ARG A 1 182 ? 9.275 1.009 21.056 1.00 79.69 182 ARG A CA 1
ATOM 1337 C C . ARG A 1 182 ? 8.555 2.268 20.581 1.00 79.69 182 ARG A C 1
ATOM 1339 O O . ARG A 1 182 ? 9.053 3.371 20.818 1.00 79.69 182 ARG A O 1
ATOM 1346 N N . HIS A 1 183 ? 7.393 2.119 19.949 1.00 72.94 183 HIS A N 1
ATOM 1347 C CA . HIS A 1 183 ? 6.621 3.234 19.433 1.00 72.94 183 HIS A CA 1
ATOM 1348 C C . HIS A 1 183 ? 6.163 4.172 20.573 1.00 72.94 183 HIS A C 1
ATOM 1350 O O . HIS A 1 183 ? 5.716 3.698 21.619 1.00 72.94 183 HIS A O 1
ATOM 1356 N N . PRO A 1 184 ? 6.200 5.510 20.412 1.00 73.94 184 PRO A N 1
ATOM 1357 C CA . PRO A 1 184 ? 5.781 6.450 21.459 1.00 73.94 184 PRO A CA 1
ATOM 1358 C C . PRO A 1 184 ? 4.353 6.221 21.982 1.00 73.94 184 PRO A C 1
ATOM 1360 O O . PRO A 1 184 ? 4.106 6.418 23.169 1.00 73.94 184 PRO A O 1
ATOM 1363 N N . LEU A 1 185 ? 3.443 5.756 21.116 1.00 67.25 185 LEU A N 1
ATOM 1364 C CA . LEU A 1 185 ? 2.057 5.401 21.469 1.00 67.25 185 LEU A CA 1
ATOM 1365 C C . LEU A 1 185 ? 1.916 4.037 22.171 1.00 67.25 185 LEU A C 1
ATOM 1367 O O . LEU A 1 185 ? 0.876 3.782 22.769 1.00 67.25 185 LEU A O 1
ATOM 1371 N N . ALA A 1 186 ? 2.942 3.178 22.133 1.00 64.19 186 ALA A N 1
ATOM 1372 C CA . ALA A 1 186 ? 2.970 1.899 22.853 1.00 64.19 186 ALA A CA 1
ATOM 1373 C C . ALA A 1 186 ? 3.248 2.070 24.356 1.00 64.19 186 ALA A C 1
ATOM 1375 O O . ALA A 1 186 ? 3.131 1.118 25.134 1.00 64.19 186 ALA A O 1
ATOM 1376 N N . LYS A 1 187 ? 3.647 3.273 24.792 1.00 63.06 187 LYS A N 1
ATOM 1377 C CA . LYS A 1 187 ? 3.900 3.553 26.205 1.00 63.06 187 LYS A CA 1
ATOM 1378 C C . LYS A 1 187 ? 2.600 3.387 26.984 1.00 63.06 187 LYS A C 1
ATOM 1380 O O . LYS A 1 187 ? 1.672 4.170 26.817 1.00 63.06 187 LYS A O 1
ATOM 1385 N N . ARG A 1 188 ? 2.577 2.370 27.854 1.00 55.28 188 ARG A N 1
ATOM 1386 C CA . ARG A 1 188 ? 1.486 2.076 28.791 1.00 55.28 188 ARG A CA 1
ATOM 1387 C C . ARG A 1 188 ? 1.020 3.364 29.467 1.00 55.28 188 ARG A C 1
ATOM 1389 O O . ARG A 1 188 ? 1.705 3.880 30.353 1.00 55.28 188 ARG A O 1
ATOM 1396 N N . TRP A 1 189 ? -0.154 3.851 29.078 1.00 50.72 189 TRP A N 1
ATOM 1397 C CA . TRP A 1 189 ? -0.935 4.723 29.939 1.00 50.72 189 TRP A CA 1
ATOM 1398 C C . TRP A 1 189 ? -1.158 3.961 31.245 1.00 50.72 189 TRP A C 1
ATOM 1400 O O . TRP A 1 189 ? -1.762 2.888 31.263 1.00 50.72 189 TRP A O 1
ATOM 1410 N N . ARG A 1 190 ? -0.588 4.462 32.345 1.00 47.78 190 ARG A N 1
ATOM 1411 C CA . ARG A 1 190 ? -0.943 3.982 33.680 1.00 47.78 190 ARG A CA 1
ATOM 1412 C C . ARG A 1 190 ? -2.362 4.472 33.931 1.00 47.78 190 ARG A C 1
ATOM 1414 O O . ARG A 1 190 ? -2.548 5.611 34.342 1.00 47.78 190 ARG A O 1
ATOM 1421 N N . HIS A 1 191 ? -3.351 3.645 33.610 1.00 48.56 191 HIS A N 1
ATOM 1422 C CA . HIS A 1 191 ? -4.733 3.957 33.935 1.00 48.56 191 HIS A CA 1
ATOM 1423 C C . HIS A 1 191 ? -4.882 4.052 35.453 1.00 48.56 191 HIS A C 1
ATOM 1425 O O . HIS A 1 191 ? -4.609 3.100 36.176 1.00 48.56 191 HIS A O 1
ATOM 1431 N N . SER A 1 192 ? -5.364 5.198 35.920 1.00 46.16 192 SER A N 1
ATOM 1432 C CA . SER A 1 192 ? -6.006 5.382 37.225 1.00 46.16 192 SER A CA 1
ATOM 1433 C C . SER A 1 192 ? -7.496 4.986 37.179 1.00 46.16 192 SER A C 1
ATOM 1435 O O . SER A 1 192 ? -8.312 5.496 37.949 1.00 46.16 192 SER A O 1
ATOM 1437 N N . GLY A 1 193 ? -7.857 4.118 36.231 1.00 50.94 193 GLY A N 1
ATOM 1438 C CA . GLY A 1 193 ? -9.219 3.675 35.957 1.00 50.94 193 GLY A CA 1
ATOM 1439 C C . GLY A 1 193 ? -9.749 2.689 36.995 1.00 50.94 193 GLY A C 1
ATOM 1440 O O . GLY A 1 193 ? -8.971 1.980 37.626 1.00 50.94 193 GLY A O 1
ATOM 1441 N N . GLY A 1 194 ? -11.073 2.651 37.176 1.00 54.25 194 GLY A N 1
ATOM 1442 C CA . GLY A 1 194 ? -11.737 1.686 38.066 1.00 54.25 194 GLY A CA 1
ATOM 1443 C C . GLY A 1 194 ? -11.613 0.231 37.582 1.00 54.25 194 GLY A C 1
ATOM 1444 O O . GLY A 1 194 ? -11.161 -0.024 36.464 1.00 54.25 194 GLY A O 1
ATOM 1445 N N . LEU A 1 195 ? -12.057 -0.730 38.403 1.00 60.19 195 LEU A N 1
ATOM 1446 C CA . LEU A 1 195 ? -11.890 -2.180 38.179 1.00 60.19 195 LEU A CA 1
ATOM 1447 C C . LEU A 1 195 ? -12.339 -2.662 36.785 1.00 60.19 195 LEU A C 1
ATOM 1449 O O . LEU A 1 195 ? -11.666 -3.491 36.176 1.00 60.19 195 LEU A O 1
ATOM 1453 N N . ALA A 1 196 ? -13.416 -2.098 36.229 1.00 52.28 196 ALA A N 1
ATOM 1454 C CA . ALA A 1 196 ? -13.907 -2.444 34.892 1.00 52.28 196 ALA A CA 1
ATOM 1455 C C . ALA A 1 196 ? -12.935 -2.056 33.759 1.00 52.28 196 ALA A C 1
ATOM 1457 O O . ALA A 1 196 ? -12.756 -2.813 32.805 1.00 52.28 196 ALA A O 1
ATOM 1458 N N . GLN A 1 197 ? -12.257 -0.907 33.870 1.00 55.97 197 GLN A N 1
ATOM 1459 C CA . GLN A 1 197 ? -11.232 -0.499 32.900 1.00 55.97 197 GLN A CA 1
ATOM 1460 C C . GLN A 1 197 ? -9.983 -1.378 33.012 1.00 55.97 197 GLN A C 1
ATOM 1462 O O . GLN A 1 197 ? -9.370 -1.704 31.996 1.00 55.97 197 GLN A O 1
ATOM 1467 N N . GLN A 1 198 ? -9.630 -1.803 34.227 1.00 63.47 198 GLN A N 1
ATOM 1468 C CA . GLN A 1 198 ? -8.503 -2.703 34.458 1.00 63.47 198 GLN A CA 1
ATOM 1469 C C . GLN A 1 198 ? -8.779 -4.110 33.903 1.00 63.47 198 GLN A C 1
ATOM 1471 O O . GLN A 1 198 ? -7.964 -4.638 33.148 1.00 63.47 198 GLN A O 1
ATOM 1476 N N . ALA A 1 199 ? -9.964 -4.668 34.172 1.00 62.59 199 ALA A N 1
ATOM 1477 C CA . ALA A 1 199 ? -10.402 -5.949 33.620 1.00 62.59 199 ALA A CA 1
ATOM 1478 C C . ALA A 1 199 ? -10.505 -5.915 32.083 1.00 62.59 199 ALA A C 1
ATOM 1480 O O . ALA A 1 199 ? -10.060 -6.846 31.409 1.00 62.59 199 ALA A O 1
ATOM 1481 N N . GLY A 1 200 ? -11.028 -4.821 31.515 1.00 57.03 200 GLY A N 1
ATOM 1482 C CA . GLY A 1 200 ? -11.070 -4.610 30.067 1.00 57.03 200 GLY A CA 1
ATOM 1483 C C . GLY A 1 200 ? -9.674 -4.569 29.438 1.00 57.03 200 GLY A C 1
ATOM 1484 O O . GLY A 1 200 ? -9.428 -5.240 28.434 1.00 57.03 200 GLY A O 1
ATOM 1485 N N . ALA A 1 201 ? -8.733 -3.847 30.055 1.00 57.50 201 ALA A N 1
ATOM 1486 C CA . ALA A 1 201 ? -7.349 -3.778 29.592 1.00 57.50 201 ALA A CA 1
ATOM 1487 C C . ALA A 1 201 ? -6.631 -5.140 29.668 1.00 57.50 201 ALA A C 1
ATOM 1489 O O . ALA A 1 201 ? -5.922 -5.515 28.732 1.00 57.50 201 ALA A O 1
ATOM 1490 N N . GLU A 1 202 ? -6.830 -5.909 30.741 1.00 61.78 202 GLU A N 1
ATOM 1491 C CA . GLU A 1 202 ? -6.249 -7.251 30.892 1.00 61.78 202 GLU A CA 1
ATOM 1492 C C . GLU A 1 202 ? -6.820 -8.257 29.886 1.00 61.78 202 GLU A C 1
ATOM 1494 O O . GLU A 1 202 ? -6.062 -9.016 29.273 1.00 61.78 202 GLU A O 1
ATOM 1499 N N . ALA A 1 203 ? -8.137 -8.242 29.662 1.00 61.34 203 ALA A N 1
ATOM 1500 C CA . ALA A 1 203 ? -8.785 -9.094 28.668 1.00 61.34 203 ALA A CA 1
ATOM 1501 C C . ALA A 1 203 ? -8.258 -8.815 27.250 1.00 61.34 203 ALA A C 1
ATOM 1503 O O . ALA A 1 203 ? -7.992 -9.749 26.490 1.00 61.34 203 ALA A O 1
ATOM 1504 N N . LEU A 1 204 ? -8.028 -7.541 26.922 1.00 55.28 204 LEU A N 1
ATOM 1505 C CA . LEU A 1 204 ? -7.450 -7.121 25.647 1.00 55.28 204 LEU A CA 1
ATOM 1506 C C . LEU A 1 204 ? -5.995 -7.541 25.482 1.00 55.28 204 LEU A C 1
ATOM 1508 O O . LEU A 1 204 ? -5.640 -8.116 24.456 1.00 55.28 204 LEU A O 1
ATOM 1512 N N . LEU A 1 205 ? -5.159 -7.327 26.500 1.00 58.31 205 LEU A N 1
ATOM 1513 C CA . LEU A 1 205 ? -3.772 -7.798 26.477 1.00 58.31 205 LEU A CA 1
ATOM 1514 C C . LEU A 1 205 ? -3.699 -9.316 26.269 1.00 58.31 205 LEU A C 1
ATOM 1516 O O . LEU A 1 205 ? -2.849 -9.798 25.523 1.00 58.31 205 LEU A O 1
ATOM 1520 N N . LYS A 1 206 ? -4.620 -10.072 26.875 1.00 60.69 206 LYS A N 1
ATOM 1521 C CA . LYS A 1 206 ? -4.715 -11.525 26.700 1.00 60.69 206 LYS A CA 1
ATOM 1522 C C . LYS A 1 206 ? -5.181 -11.931 25.298 1.00 60.69 206 LYS A C 1
ATOM 1524 O O . LYS A 1 206 ? -4.743 -12.966 24.802 1.00 60.69 206 LYS A O 1
ATOM 1529 N N . ALA A 1 207 ? -6.057 -11.148 24.671 1.00 51.47 207 ALA A N 1
ATOM 1530 C CA . ALA A 1 207 ? -6.527 -11.391 23.308 1.00 51.47 207 ALA A CA 1
ATOM 1531 C C . ALA A 1 207 ? -5.441 -11.111 22.256 1.00 51.47 207 ALA A C 1
ATOM 1533 O O . ALA A 1 207 ? -5.356 -11.834 21.271 1.00 51.47 207 ALA A O 1
ATOM 1534 N N . VAL A 1 208 ? -4.598 -10.102 22.491 1.00 47.19 208 VAL A N 1
ATOM 1535 C CA . VAL A 1 208 ? -3.531 -9.671 21.572 1.00 47.19 208 VAL A CA 1
ATOM 1536 C C . VAL A 1 208 ? -2.245 -10.506 21.711 1.00 47.19 208 VAL A C 1
ATOM 1538 O O . VAL A 1 208 ? -1.428 -10.539 20.799 1.00 47.19 208 VAL A O 1
ATOM 1541 N N . ALA A 1 209 ? -2.053 -11.210 22.831 1.00 49.06 209 ALA A N 1
ATOM 1542 C CA . ALA A 1 209 ? -0.907 -12.100 23.056 1.00 49.06 209 ALA A CA 1
ATOM 1543 C C . ALA A 1 209 ? -1.051 -13.512 22.435 1.00 49.06 209 ALA A C 1
ATOM 1545 O O . ALA A 1 209 ? -0.195 -14.364 22.683 1.00 49.06 209 ALA A O 1
ATOM 1546 N N . ARG A 1 210 ? -2.131 -13.782 21.690 1.00 43.06 210 ARG A N 1
ATOM 1547 C CA . ARG A 1 210 ? -2.358 -15.030 20.938 1.00 43.06 210 ARG A CA 1
ATOM 1548 C C . ARG A 1 210 ? -2.004 -14.842 19.471 1.00 43.06 210 ARG A C 1
ATOM 1550 O O . ARG A 1 210 ? -1.481 -15.818 18.894 1.00 43.06 210 ARG A O 1
#